Protein AF-A0A2G8LN50-F1 (afdb_monomer_lite)

InterPro domains:
  IPR001503 Glycosyl transferase family 10 [PTHR11929] (12-249)
  IPR038577 GT10-like, C-terminal domain superfamily [G3DSA:3.40.50.11660] (35-233)
  IPR055270 Fucosyltransferase, C-terminal [PF00852] (80-253)

Foldseek 3Di:
DDLVVVVVVVVPADVQAAEEQADAAPCVLVVVSQHDPVCNVPDHPFYQYCDPPGLFHQNQKFWDFDPDQADDPDQDQLLVQAPAEEEEEDADQCVARQDHPLVLVVVLCVLDPYQYEHPNGDHYQDPDDPCSLAVLLNYQEYAQEDSHQDASSRHPSCLCCVPRSVHAYEYDHYDPVSCCVTDQPLQHHYPVVDPDSNRSSVVSCVLSVDSVNSSSNNSSVSGTDMDGDDPQCNACPHPNVVVSVVVSVVVVVVVVVVPVVDDDDDDDKDWDWDQDPPPPATWTFIDDDDDDDDDDDDDDDDDGHTYGYDDPPVVPPPPPPD

Radius of gyration: 23.78 Å; chains: 1; bounding box: 68×51×60 Å

pLDDT: mean 74.59, std 25.58, range [21.55, 98.81]

Sequence (322 aa):
MELEEWEALRSYRSPGQIWIFATQEPAAIVPDFLPPKVYRYDTYNWSFTFHSTSDIHGAYGWYTPYDKVKSDTNSTNWFKKKPKFASWVSSRHCGGLGWDRTKFVKDLGEFIPIDMYGECGNLTLRRNTEIAKGIFKGYKFHVSLENSCCSEYLSEKVWNALQNWESVPIVLGGTREEYSRLMPPYSYIHADDFDSIEDLARYINKVGGNETLYNAYFDWRKKGKVQQQGFKYRFPVFQEGVCKIVHYFEKMQNILCLNPLIHTGPIGLGVATAVETTTGFKNIIFGGDSTCSIKSGKTTEHLFGLMEIRLHNDRNTNLTTM

Structure (mmCIF, N/CA/C/O backbone):
data_AF-A0A2G8LN50-F1
#
_entry.id   AF-A0A2G8LN50-F1
#
loop_
_atom_site.group_PDB
_atom_site.id
_atom_site.type_symbol
_atom_site.label_atom_id
_atom_site.label_alt_id
_atom_site.label_comp_id
_atom_site.label_asym_id
_atom_site.label_entity_id
_atom_site.label_seq_id
_atom_site.pdbx_PDB_ins_code
_atom_site.Cartn_x
_atom_site.Cartn_y
_atom_site.Cartn_z
_atom_site.occupancy
_atom_site.B_iso_or_equiv
_atom_site.auth_seq_id
_atom_site.auth_comp_id
_atom_site.auth_asym_id
_atom_site.auth_atom_id
_atom_site.pdbx_PDB_model_num
ATOM 1 N N . MET A 1 1 ? 8.658 8.322 -23.873 1.00 58.88 1 MET A N 1
ATOM 2 C CA . MET A 1 1 ? 9.784 8.132 -24.817 1.00 58.88 1 MET A CA 1
ATOM 3 C C . MET A 1 1 ? 9.233 7.951 -26.212 1.00 58.88 1 MET A C 1
ATOM 5 O O . MET A 1 1 ? 8.335 7.131 -26.392 1.00 58.88 1 MET A O 1
ATOM 9 N N . GLU A 1 2 ? 9.769 8.691 -27.171 1.00 70.56 2 GLU A N 1
ATOM 10 C CA . GLU A 1 2 ? 9.344 8.606 -28.569 1.00 70.56 2 GLU A CA 1
ATOM 11 C C . GLU A 1 2 ? 9.997 7.417 -29.291 1.00 70.56 2 GLU A C 1
ATOM 13 O O . GLU A 1 2 ? 10.979 6.836 -28.818 1.00 70.56 2 GLU A O 1
ATOM 18 N N . LEU A 1 3 ? 9.435 7.029 -30.441 1.00 79.94 3 LEU A N 1
ATOM 19 C CA . LEU A 1 3 ? 9.920 5.890 -31.231 1.00 79.94 3 LEU A CA 1
ATOM 20 C C . LEU A 1 3 ? 11.412 6.022 -31.581 1.00 79.94 3 LEU A C 1
ATOM 22 O O . LEU A 1 3 ? 12.156 5.060 -31.415 1.00 79.94 3 LEU A O 1
ATOM 26 N N . GLU A 1 4 ? 11.845 7.216 -31.984 1.00 79.44 4 GLU A N 1
ATOM 27 C CA . GLU A 1 4 ? 13.231 7.507 -32.374 1.00 79.44 4 GLU A CA 1
ATOM 28 C C . GLU A 1 4 ? 14.219 7.305 -31.218 1.00 79.44 4 GLU A C 1
ATOM 30 O O . GLU A 1 4 ? 15.286 6.718 -31.399 1.00 79.44 4 GLU A O 1
ATOM 35 N N . GLU A 1 5 ? 13.850 7.725 -30.003 1.00 70.94 5 GLU A N 1
ATOM 36 C CA . GLU A 1 5 ? 14.669 7.491 -28.811 1.00 70.94 5 GLU A CA 1
ATOM 37 C C . GLU A 1 5 ? 14.811 5.987 -28.557 1.00 70.94 5 GLU A C 1
ATOM 39 O O . GLU A 1 5 ? 15.902 5.503 -28.260 1.00 70.94 5 GLU A O 1
ATOM 44 N N . TRP A 1 6 ? 13.721 5.228 -28.709 1.00 73.94 6 TRP A N 1
ATOM 45 C CA . TRP A 1 6 ? 13.731 3.777 -28.532 1.00 73.94 6 TRP A CA 1
ATOM 46 C C . TRP A 1 6 ? 14.600 3.060 -29.572 1.00 73.94 6 TRP A C 1
ATOM 48 O O . TRP A 1 6 ? 15.360 2.152 -29.229 1.00 73.94 6 TRP A O 1
ATOM 58 N N . GLU A 1 7 ? 14.503 3.469 -30.836 1.00 80.25 7 GLU A N 1
ATOM 59 C CA . GLU A 1 7 ? 15.305 2.941 -31.941 1.00 80.25 7 GLU A CA 1
ATOM 60 C C . GLU A 1 7 ? 16.795 3.213 -31.739 1.00 80.25 7 GLU A C 1
ATOM 62 O O . GLU A 1 7 ? 17.606 2.289 -31.848 1.00 80.25 7 GLU A O 1
ATOM 67 N N . ALA A 1 8 ? 17.152 4.439 -31.345 1.00 77.44 8 ALA A N 1
ATOM 68 C CA . ALA A 1 8 ? 18.527 4.797 -31.019 1.00 77.44 8 ALA A CA 1
ATOM 69 C C . ALA A 1 8 ? 19.080 3.888 -29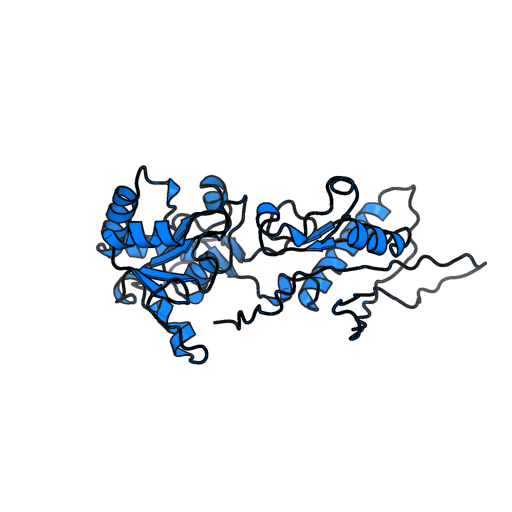.913 1.00 77.44 8 ALA A C 1
ATOM 71 O O . ALA A 1 8 ? 20.152 3.308 -30.060 1.00 77.44 8 ALA A O 1
ATOM 72 N N . LEU A 1 9 ? 18.325 3.666 -28.839 1.00 71.00 9 LEU A N 1
ATOM 73 C CA . LEU A 1 9 ? 18.761 2.813 -27.731 1.00 71.00 9 LEU A CA 1
ATOM 74 C C . LEU A 1 9 ? 18.922 1.350 -28.121 1.00 71.00 9 LEU A C 1
ATOM 76 O O . LEU A 1 9 ? 19.886 0.704 -27.715 1.00 71.00 9 LEU A O 1
ATOM 80 N N . ARG A 1 10 ? 18.012 0.824 -28.946 1.00 73.94 10 ARG A N 1
ATOM 81 C CA . ARG A 1 10 ? 18.164 -0.523 -29.500 1.00 73.94 10 ARG A CA 1
ATOM 82 C C . ARG A 1 10 ? 19.393 -0.634 -30.395 1.00 73.94 10 ARG A C 1
ATOM 84 O O . ARG A 1 10 ? 20.005 -1.696 -30.403 1.00 73.94 10 ARG A O 1
ATOM 91 N N . SER A 1 11 ? 19.769 0.425 -31.112 1.00 77.38 11 SER A N 1
ATOM 92 C CA . SER A 1 11 ? 20.966 0.409 -31.962 1.00 77.38 11 SER A CA 1
ATOM 93 C C . SER A 1 11 ? 22.270 0.254 -31.166 1.00 77.38 11 SER A C 1
ATOM 95 O O . SER A 1 11 ? 23.225 -0.330 -31.671 1.00 77.38 11 SER A O 1
ATOM 97 N N . TYR A 1 12 ? 22.286 0.692 -29.901 1.00 74.25 12 TYR A N 1
ATOM 98 C CA . TYR A 1 12 ? 23.414 0.513 -28.980 1.00 74.25 12 TYR A CA 1
ATOM 99 C C . TYR A 1 12 ? 23.381 -0.813 -28.213 1.00 74.25 12 TYR A C 1
ATOM 101 O O . TYR A 1 12 ? 24.301 -1.106 -27.448 1.00 74.25 12 TYR A O 1
ATOM 109 N N . ARG A 1 13 ? 22.330 -1.621 -28.389 1.00 69.25 13 ARG A N 1
ATOM 110 C CA . ARG A 1 13 ? 22.168 -2.876 -27.662 1.00 69.25 13 ARG A CA 1
ATOM 111 C C . ARG A 1 13 ? 23.062 -3.960 -28.258 1.00 69.25 13 ARG A C 1
ATOM 113 O O . ARG A 1 13 ? 22.790 -4.475 -29.342 1.00 69.25 13 ARG A O 1
ATOM 120 N N . SER A 1 14 ? 24.082 -4.366 -27.509 1.00 70.06 14 SER A N 1
ATOM 121 C CA . SER A 1 14 ? 24.968 -5.459 -27.916 1.00 70.06 14 SER A CA 1
ATOM 122 C C . SER A 1 14 ? 24.237 -6.811 -27.927 1.00 70.06 14 SER A C 1
ATOM 124 O O . SER A 1 14 ? 23.366 -7.053 -27.083 1.00 70.06 14 SER A O 1
ATOM 126 N N . PRO A 1 15 ? 24.600 -7.746 -28.825 1.00 69.62 15 PRO A N 1
ATOM 127 C CA . PRO A 1 15 ? 24.110 -9.120 -28.757 1.00 69.62 15 PRO A CA 1
ATOM 128 C C . PRO A 1 15 ? 24.354 -9.731 -27.368 1.00 69.62 15 PRO A C 1
ATOM 130 O O . PRO A 1 15 ? 25.458 -9.665 -26.837 1.00 69.62 15 PRO A O 1
ATOM 133 N N . GLY A 1 16 ? 23.309 -10.301 -26.761 1.00 67.75 16 GLY A N 1
ATOM 134 C CA . GLY A 1 16 ? 23.376 -10.893 -25.417 1.00 67.75 16 GLY A CA 1
ATOM 135 C C . GLY A 1 16 ? 23.200 -9.914 -24.247 1.00 67.75 16 GLY A C 1
ATOM 136 O O . GLY A 1 16 ? 23.117 -10.359 -23.104 1.00 67.75 16 GLY A O 1
ATOM 137 N N . GLN A 1 17 ? 23.079 -8.604 -24.495 1.00 68.12 17 GLN A N 1
ATOM 138 C CA . GLN A 1 17 ? 22.779 -7.623 -23.448 1.00 68.12 17 GLN A CA 1
ATOM 139 C C . GLN A 1 17 ? 21.368 -7.820 -22.876 1.00 68.12 17 GLN A C 1
ATOM 141 O O . GLN A 1 17 ? 20.365 -7.812 -23.604 1.00 68.12 17 GLN A O 1
ATOM 146 N N . ILE A 1 18 ? 21.305 -7.946 -21.548 1.00 75.25 18 ILE A N 1
ATOM 147 C CA . ILE A 1 18 ? 20.068 -8.097 -20.777 1.00 75.25 18 ILE A CA 1
ATOM 148 C C . ILE A 1 18 ? 19.479 -6.716 -20.503 1.00 75.25 18 ILE A C 1
ATOM 150 O O . ILE A 1 18 ? 20.151 -5.829 -19.973 1.00 75.25 18 ILE A O 1
ATOM 154 N N . TRP A 1 19 ? 18.207 -6.543 -20.848 1.00 76.38 19 TRP A N 1
ATOM 155 C CA . TRP A 1 19 ? 17.415 -5.363 -20.509 1.00 76.38 19 TRP A CA 1
ATOM 156 C C . TRP A 1 19 ? 16.381 -5.722 -19.447 1.00 76.38 19 TRP A C 1
ATOM 158 O O . TRP A 1 19 ? 15.661 -6.714 -19.585 1.00 76.38 19 TRP A O 1
ATOM 168 N N . ILE A 1 20 ? 16.295 -4.901 -18.399 1.00 78.56 20 ILE A N 1
ATOM 169 C CA . ILE A 1 20 ? 15.386 -5.118 -17.270 1.00 78.56 20 ILE A CA 1
ATOM 170 C C . ILE A 1 20 ? 14.319 -4.023 -17.255 1.00 78.56 20 ILE A C 1
ATOM 172 O O . ILE A 1 20 ? 14.637 -2.836 -17.177 1.00 78.56 20 ILE A O 1
ATOM 176 N N . PHE A 1 21 ? 13.050 -4.426 -17.293 1.00 80.81 21 PHE A N 1
ATOM 177 C CA . PHE A 1 21 ? 11.913 -3.551 -17.032 1.00 80.81 21 PHE A CA 1
ATOM 178 C C . PHE A 1 21 ? 11.757 -3.361 -15.526 1.00 80.81 21 PHE A C 1
ATOM 180 O O . PHE A 1 21 ? 11.374 -4.298 -14.828 1.00 80.81 21 PHE A O 1
ATOM 187 N N . ALA A 1 22 ? 12.044 -2.166 -15.016 1.00 81.19 22 ALA A N 1
ATOM 188 C CA . ALA A 1 22 ? 11.981 -1.889 -13.587 1.00 81.19 22 ALA A CA 1
ATOM 189 C C . ALA A 1 22 ? 11.037 -0.731 -13.267 1.00 81.19 22 ALA A C 1
ATOM 191 O O . ALA A 1 22 ? 11.247 0.398 -13.707 1.00 81.19 22 ALA A O 1
ATOM 192 N N . THR A 1 23 ? 10.018 -1.006 -12.454 1.00 80.75 23 THR A N 1
ATOM 193 C CA . THR A 1 23 ? 9.071 0.010 -11.984 1.00 80.75 23 THR A CA 1
ATOM 194 C C . THR A 1 23 ? 8.521 -0.338 -10.605 1.00 80.75 23 THR A C 1
ATOM 196 O O . TH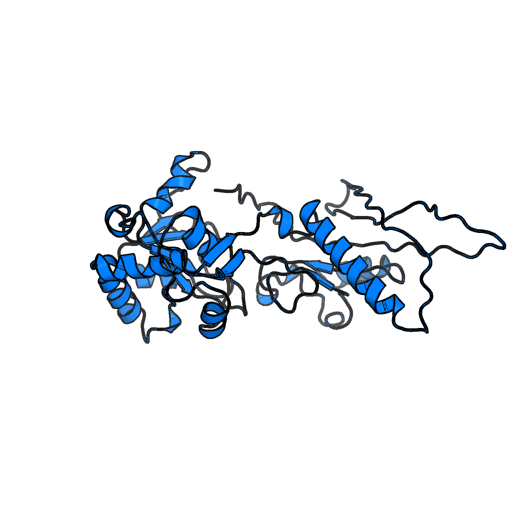R A 1 23 ? 8.393 -1.506 -10.233 1.00 80.75 23 THR A O 1
ATOM 199 N N . GLN A 1 24 ? 8.199 0.703 -9.844 1.00 84.19 24 GLN A N 1
ATOM 200 C CA . GLN A 1 24 ? 7.477 0.615 -8.575 1.00 84.19 24 GLN A CA 1
ATOM 201 C C . GLN A 1 24 ? 6.001 0.996 -8.716 1.00 84.19 24 GLN A C 1
ATOM 203 O O . GLN A 1 24 ? 5.205 0.685 -7.842 1.00 84.19 24 GLN A O 1
ATOM 208 N N . GLU A 1 25 ? 5.627 1.597 -9.840 1.00 83.44 25 GLU A N 1
ATOM 209 C CA . GLU A 1 25 ? 4.248 1.923 -10.185 1.00 83.44 25 GLU A CA 1
ATOM 210 C C . GLU A 1 25 ? 3.741 0.961 -11.274 1.00 83.44 25 GLU A C 1
ATOM 212 O O . GLU A 1 25 ? 4.541 0.493 -12.097 1.00 83.44 25 GLU A O 1
ATOM 217 N N . PRO A 1 26 ? 2.438 0.637 -11.321 1.00 81.62 26 PRO A N 1
ATOM 218 C CA . PRO A 1 26 ? 1.881 -0.203 -12.373 1.00 81.62 26 PRO A CA 1
ATOM 219 C C . PRO A 1 26 ? 2.139 0.363 -13.768 1.00 81.62 26 PRO A C 1
ATOM 221 O O . PRO A 1 26 ? 1.946 1.551 -14.013 1.00 81.62 26 PRO A O 1
ATOM 224 N N . ALA A 1 27 ? 2.509 -0.508 -14.712 1.00 76.44 27 ALA A N 1
ATOM 225 C CA . ALA A 1 27 ? 2.877 -0.117 -16.076 1.00 76.44 27 ALA A CA 1
ATOM 226 C C . ALA A 1 27 ? 1.802 0.732 -16.787 1.00 76.44 27 ALA A C 1
ATOM 228 O O . ALA A 1 27 ? 2.126 1.585 -17.608 1.00 76.44 27 ALA A O 1
ATOM 229 N N . ALA A 1 28 ? 0.527 0.533 -16.433 1.00 72.50 28 ALA A N 1
ATOM 230 C CA . ALA A 1 28 ? -0.606 1.286 -16.967 1.00 72.50 28 ALA A CA 1
ATOM 231 C C . ALA A 1 28 ? -0.558 2.793 -16.653 1.00 72.50 28 ALA A C 1
ATOM 233 O O . ALA A 1 28 ? -1.075 3.584 -17.437 1.00 72.50 28 ALA A O 1
ATOM 234 N N . ILE A 1 29 ? 0.062 3.193 -15.538 1.00 72.75 29 ILE A N 1
ATOM 235 C CA . ILE A 1 29 ? 0.158 4.597 -15.109 1.00 72.75 29 ILE A CA 1
ATOM 236 C C . ILE A 1 29 ? 1.552 5.202 -15.303 1.00 72.75 29 ILE A C 1
ATOM 238 O O . ILE A 1 29 ? 1.768 6.363 -14.965 1.00 72.75 29 ILE A O 1
ATOM 242 N N . VAL A 1 30 ? 2.487 4.437 -15.876 1.00 68.38 30 VAL A N 1
ATOM 243 C CA . VAL A 1 30 ? 3.830 4.905 -16.244 1.00 68.38 30 VAL A CA 1
ATOM 244 C C . VAL A 1 30 ? 4.090 4.691 -17.743 1.00 68.38 30 VAL A C 1
ATOM 246 O O . VAL A 1 30 ? 4.936 3.879 -18.125 1.00 68.38 30 VAL A O 1
ATOM 249 N N . PRO A 1 31 ? 3.367 5.411 -18.629 1.00 62.03 31 PRO A N 1
ATOM 250 C CA . PRO A 1 31 ? 3.425 5.186 -20.075 1.00 62.03 31 PRO A CA 1
ATOM 251 C C . PRO A 1 31 ? 4.827 5.384 -20.660 1.00 62.03 31 PRO A C 1
ATOM 253 O O . PRO A 1 31 ? 5.153 4.753 -21.659 1.00 62.03 31 PRO A O 1
ATOM 256 N N . ASP A 1 32 ? 5.684 6.174 -20.009 1.00 57.91 32 ASP A N 1
ATOM 257 C CA . ASP A 1 32 ? 7.076 6.380 -20.422 1.00 57.91 32 ASP A CA 1
ATOM 258 C C . ASP A 1 32 ? 7.935 5.108 -20.394 1.00 57.91 32 ASP A C 1
ATOM 260 O O . ASP A 1 32 ? 8.974 5.065 -21.051 1.00 57.91 32 ASP A O 1
ATOM 264 N N . PHE A 1 33 ? 7.499 4.071 -19.670 1.00 57.84 33 PHE A N 1
ATOM 265 C CA . PHE A 1 33 ? 8.160 2.763 -19.615 1.00 57.84 33 PHE A CA 1
ATOM 266 C C . PHE A 1 33 ? 7.501 1.724 -20.516 1.00 57.84 33 PHE A C 1
ATOM 268 O O . PHE A 1 33 ? 7.996 0.602 -20.620 1.00 57.84 33 PHE A O 1
ATOM 275 N N . LEU A 1 34 ? 6.389 2.071 -21.169 1.00 65.88 34 LEU A N 1
ATOM 276 C CA . LEU A 1 34 ? 5.806 1.216 -22.186 1.00 65.88 34 LEU A CA 1
ATOM 277 C C . LEU A 1 34 ? 6.557 1.458 -23.497 1.00 65.88 34 LEU A C 1
ATOM 279 O O . LEU A 1 34 ? 6.498 2.562 -24.040 1.00 65.88 34 LEU A O 1
ATOM 283 N N . PRO A 1 35 ? 7.235 0.441 -24.046 1.00 71.06 35 PRO A N 1
ATOM 284 C CA . PRO A 1 35 ? 7.909 0.600 -25.318 1.00 71.06 35 PRO A CA 1
ATOM 285 C C . PRO A 1 35 ? 6.885 0.892 -26.429 1.00 71.06 35 PRO A C 1
ATOM 287 O O . PRO A 1 35 ? 5.704 0.503 -26.320 1.00 71.06 35 PRO A O 1
ATOM 290 N N . PRO A 1 36 ? 7.325 1.539 -27.526 1.00 76.19 36 PRO A N 1
ATOM 291 C CA . PRO A 1 36 ? 6.496 1.745 -28.705 1.00 76.19 36 PRO A CA 1
ATOM 292 C C . PRO A 1 36 ? 5.819 0.443 -29.139 1.00 76.19 36 PRO A C 1
ATOM 294 O O . PRO A 1 36 ? 6.389 -0.639 -28.990 1.00 76.19 36 PRO A O 1
ATOM 297 N N . LYS A 1 37 ? 4.599 0.529 -29.691 1.00 81.62 37 LYS A N 1
ATOM 298 C CA . LYS A 1 37 ? 3.771 -0.651 -30.031 1.00 81.62 37 LYS A CA 1
ATOM 299 C C . LYS A 1 37 ? 4.540 -1.723 -30.811 1.00 81.62 37 LYS A C 1
ATOM 301 O O . LYS A 1 37 ? 4.386 -2.901 -30.510 1.00 81.62 37 LYS A O 1
ATOM 306 N N . VAL A 1 38 ? 5.388 -1.300 -31.749 1.00 83.06 38 VAL A N 1
ATOM 307 C CA . VAL A 1 38 ? 6.225 -2.166 -32.597 1.00 83.06 38 VAL A CA 1
ATOM 308 C C . VAL A 1 38 ? 7.249 -3.002 -31.818 1.00 83.06 38 VAL A C 1
ATOM 310 O O . VAL A 1 38 ? 7.704 -4.024 -32.314 1.00 83.06 38 VAL A O 1
ATOM 313 N N . TYR A 1 39 ? 7.580 -2.610 -30.586 1.00 75.31 39 TYR A N 1
ATOM 314 C CA . TYR A 1 39 ? 8.608 -3.243 -29.761 1.00 75.31 39 TYR A CA 1
ATOM 315 C C . TYR A 1 39 ? 8.079 -3.875 -28.471 1.00 75.31 39 TYR A C 1
ATOM 317 O O . TYR A 1 39 ? 8.859 -4.437 -27.708 1.00 75.31 39 TYR A O 1
ATOM 325 N N . ARG A 1 40 ? 6.765 -3.851 -28.217 1.00 70.69 40 ARG A N 1
ATOM 326 C CA . ARG A 1 40 ? 6.180 -4.365 -26.961 1.00 70.69 40 ARG A CA 1
ATOM 327 C C . ARG A 1 40 ? 6.459 -5.833 -26.662 1.00 70.69 40 ARG A C 1
ATOM 329 O O . ARG A 1 40 ? 6.471 -6.201 -25.495 1.00 70.69 40 ARG A O 1
ATOM 336 N N . TYR A 1 41 ? 6.680 -6.645 -27.690 1.00 68.88 41 TYR A N 1
ATOM 337 C CA . TYR A 1 41 ? 6.876 -8.089 -27.544 1.00 68.88 41 TYR A CA 1
ATOM 338 C C . TYR A 1 41 ? 8.351 -8.525 -27.559 1.00 68.88 41 TYR A C 1
ATOM 340 O O . TYR A 1 41 ? 8.623 -9.699 -27.343 1.00 68.88 41 TYR A O 1
ATOM 348 N N . ASP A 1 42 ? 9.293 -7.608 -27.801 1.00 68.94 42 ASP A N 1
ATOM 349 C CA . ASP A 1 42 ? 10.724 -7.919 -27.975 1.00 68.94 42 ASP A CA 1
ATOM 350 C C . ASP A 1 42 ? 11.615 -6.815 -27.377 1.00 68.94 42 ASP A C 1
ATOM 352 O O . ASP A 1 42 ? 12.425 -6.182 -28.056 1.00 68.94 42 ASP A O 1
ATOM 356 N N . THR A 1 43 ? 11.399 -6.481 -26.103 1.00 70.62 43 THR A N 1
ATOM 357 C CA . THR A 1 43 ? 12.094 -5.342 -25.474 1.00 70.62 43 THR A CA 1
ATOM 358 C C . THR A 1 43 ? 12.875 -5.693 -24.234 1.00 70.62 43 THR A C 1
ATOM 360 O O . THR A 1 43 ? 14.085 -5.462 -24.198 1.00 70.62 43 THR A O 1
ATOM 363 N N . TYR A 1 44 ? 12.220 -6.269 -23.237 1.00 77.69 44 TYR A N 1
ATOM 364 C CA . TYR A 1 44 ? 12.857 -6.594 -21.969 1.00 77.69 44 TYR A CA 1
ATOM 365 C C . TYR A 1 44 ? 13.049 -8.096 -21.837 1.00 77.69 44 TYR A C 1
ATOM 367 O O . TYR A 1 44 ? 12.193 -8.876 -22.244 1.00 77.69 44 TYR A O 1
ATOM 375 N N . ASN A 1 45 ? 14.179 -8.492 -21.260 1.00 81.00 45 ASN A N 1
ATOM 376 C CA . ASN A 1 45 ? 14.426 -9.886 -20.915 1.00 81.00 45 ASN A CA 1
ATOM 377 C C . ASN A 1 45 ? 13.813 -10.214 -19.563 1.00 81.00 45 ASN A C 1
ATOM 379 O O . ASN A 1 45 ? 13.220 -11.275 -19.425 1.00 81.00 45 ASN A O 1
ATOM 383 N N . TRP A 1 46 ? 13.966 -9.307 -18.592 1.00 86.06 46 TRP A N 1
ATOM 384 C CA . TRP A 1 46 ? 13.519 -9.510 -17.217 1.00 86.06 46 TRP A CA 1
ATOM 385 C C . TRP A 1 46 ? 12.682 -8.349 -16.708 1.00 86.06 46 TRP A C 1
ATOM 387 O O . TRP A 1 46 ? 12.791 -7.216 -17.175 1.00 86.06 46 TRP A O 1
ATOM 397 N N . SER A 1 47 ? 11.898 -8.633 -15.682 1.00 85.31 47 SER A N 1
ATOM 398 C CA . SER A 1 47 ? 11.066 -7.690 -14.956 1.00 85.31 47 SER A CA 1
ATOM 399 C C . SER A 1 47 ? 11.504 -7.581 -13.494 1.00 85.31 47 SER A C 1
ATOM 401 O O . SER A 1 47 ? 11.695 -8.574 -12.801 1.00 85.31 47 SER A O 1
ATOM 403 N N . PHE A 1 48 ? 11.647 -6.353 -13.003 1.00 88.56 48 PHE A N 1
ATOM 404 C CA . PHE A 1 48 ? 11.898 -6.030 -11.603 1.00 88.56 48 PHE A CA 1
ATOM 405 C C . PHE A 1 48 ? 10.748 -5.155 -11.107 1.00 88.56 48 PHE A C 1
ATOM 407 O O . PHE A 1 48 ? 10.788 -3.929 -11.224 1.00 88.56 48 PHE A O 1
ATOM 414 N N . THR A 1 49 ? 9.696 -5.773 -10.570 1.00 87.00 49 THR A N 1
ATOM 415 C CA . THR A 1 49 ? 8.478 -5.049 -10.164 1.00 87.00 49 THR A CA 1
ATOM 416 C C . THR A 1 49 ? 7.895 -5.604 -8.867 1.00 87.00 49 THR A C 1
ATOM 418 O O . THR A 1 49 ? 8.392 -6.583 -8.312 1.00 87.00 49 THR A O 1
ATOM 421 N N . PHE A 1 50 ? 6.840 -4.974 -8.351 1.00 89.19 50 PHE A N 1
ATOM 422 C CA . PHE A 1 50 ? 6.128 -5.456 -7.165 1.00 89.19 50 PHE A CA 1
ATOM 423 C C . PHE A 1 50 ? 5.294 -6.723 -7.418 1.00 89.19 50 PHE A C 1
ATOM 425 O O . PHE A 1 50 ? 4.934 -7.396 -6.455 1.00 89.19 50 PHE A O 1
ATOM 432 N N . HIS A 1 51 ? 4.985 -7.052 -8.676 1.00 91.19 51 HIS A N 1
ATOM 433 C CA . HIS A 1 51 ? 4.099 -8.165 -9.016 1.00 91.19 51 HIS A CA 1
ATOM 434 C C . HIS A 1 51 ? 4.799 -9.514 -8.809 1.00 91.19 51 HIS A C 1
ATOM 436 O O . HIS A 1 51 ? 5.974 -9.669 -9.143 1.00 91.19 51 HIS A O 1
ATOM 442 N N . SER A 1 52 ? 4.090 -10.510 -8.290 1.00 91.81 52 SER A N 1
ATOM 443 C CA . SER A 1 52 ? 4.612 -11.847 -7.972 1.00 91.81 52 SER A CA 1
ATOM 444 C C . SER A 1 52 ? 5.077 -12.639 -9.192 1.00 91.81 52 SER A C 1
ATOM 446 O O . SER A 1 52 ? 5.920 -13.520 -9.064 1.00 91.81 52 SER A O 1
ATOM 448 N N . THR A 1 53 ? 4.565 -12.308 -10.379 1.00 90.25 53 THR A N 1
ATOM 449 C CA . THR A 1 53 ? 5.003 -12.907 -11.651 1.00 90.25 53 THR A CA 1
ATOM 450 C C . THR A 1 53 ? 6.260 -12.254 -12.224 1.00 90.25 53 THR A C 1
ATOM 452 O O . THR A 1 53 ? 6.665 -12.606 -13.329 1.00 90.25 53 THR A O 1
ATOM 455 N N . SER A 1 54 ? 6.833 -11.261 -11.540 1.00 89.31 54 SER A N 1
ATOM 456 C CA . SER A 1 54 ? 8.082 -10.648 -11.981 1.00 89.31 54 SER A CA 1
ATOM 457 C C . SER A 1 54 ? 9.271 -11.587 -11.791 1.00 89.31 54 SER A C 1
ATOM 459 O O . SER A 1 54 ? 9.309 -12.380 -10.852 1.00 89.31 54 SER A O 1
ATOM 461 N N . ASP A 1 55 ? 10.262 -11.466 -12.671 1.00 89.19 55 ASP A N 1
ATOM 462 C CA . ASP A 1 55 ? 11.521 -12.211 -12.587 1.00 89.19 55 ASP A CA 1
ATOM 463 C C . ASP A 1 55 ? 12.249 -11.911 -11.269 1.00 89.19 55 ASP A C 1
ATOM 465 O O . ASP A 1 55 ? 12.735 -12.804 -10.575 1.00 89.19 55 ASP A O 1
ATOM 469 N N . ILE A 1 56 ? 12.295 -10.627 -10.906 1.00 90.94 56 ILE A N 1
ATOM 470 C CA . ILE A 1 56 ? 12.966 -10.119 -9.716 1.00 90.94 56 ILE A CA 1
ATOM 471 C C . ILE A 1 56 ? 11.959 -9.351 -8.867 1.00 90.94 56 ILE A C 1
ATOM 473 O O . ILE A 1 56 ? 11.519 -8.252 -9.207 1.00 90.94 56 ILE A O 1
ATOM 477 N N . HIS A 1 57 ? 11.625 -9.911 -7.705 1.00 91.19 57 HIS A N 1
ATOM 478 C CA . HIS A 1 57 ? 10.555 -9.358 -6.884 1.00 91.19 57 HIS A CA 1
ATOM 479 C C . HIS A 1 57 ? 11.001 -8.128 -6.072 1.00 91.19 57 HIS A C 1
ATOM 481 O O . HIS A 1 57 ? 11.852 -8.185 -5.171 1.00 91.19 57 HIS A O 1
ATOM 487 N N . GLY A 1 58 ? 10.391 -6.990 -6.397 1.00 88.88 58 GLY A N 1
ATOM 488 C CA . GLY A 1 58 ? 10.587 -5.673 -5.791 1.00 88.88 58 GLY A CA 1
ATOM 489 C C . GLY A 1 58 ? 9.370 -5.172 -5.014 1.00 88.88 58 GLY A C 1
ATOM 490 O O . GLY A 1 58 ? 9.070 -3.981 -5.086 1.00 88.88 58 GLY A O 1
ATOM 491 N N . ALA A 1 59 ? 8.640 -6.062 -4.332 1.00 91.75 59 ALA A N 1
ATOM 492 C CA . ALA A 1 59 ? 7.443 -5.707 -3.566 1.00 91.75 59 ALA A CA 1
ATOM 493 C C . ALA A 1 59 ? 7.706 -4.689 -2.448 1.00 91.75 59 ALA A C 1
ATOM 495 O O . ALA A 1 59 ? 8.764 -4.670 -1.816 1.00 91.75 59 ALA A O 1
ATOM 496 N N . TYR A 1 60 ? 6.687 -3.883 -2.145 1.00 94.31 60 TYR A N 1
ATOM 497 C CA . TYR A 1 60 ? 6.732 -2.898 -1.064 1.00 94.31 60 TYR A CA 1
ATOM 498 C C . TYR A 1 60 ? 6.726 -3.512 0.332 1.00 94.31 60 TYR A C 1
ATOM 500 O O . TYR A 1 60 ? 7.205 -2.878 1.272 1.00 94.31 60 TYR A O 1
ATOM 508 N N . GLY A 1 61 ? 6.212 -4.728 0.480 1.00 95.38 61 GLY A N 1
ATOM 509 C CA . GLY A 1 61 ? 6.184 -5.444 1.741 1.00 95.38 61 GLY A CA 1
ATOM 510 C C . GLY A 1 61 ? 5.508 -6.800 1.614 1.00 95.38 61 GLY A C 1
ATOM 511 O O . GLY A 1 61 ? 5.038 -7.170 0.539 1.00 95.38 61 GLY A O 1
ATOM 512 N N . TRP A 1 62 ? 5.512 -7.555 2.707 1.00 96.25 62 TRP A N 1
ATOM 513 C CA . TRP A 1 62 ? 4.877 -8.867 2.784 1.00 96.25 62 TRP A CA 1
ATOM 514 C C . TRP A 1 62 ? 4.445 -9.201 4.212 1.00 96.25 62 TRP A C 1
ATOM 516 O O . TRP A 1 62 ? 4.969 -8.662 5.194 1.00 96.25 62 TRP A O 1
ATOM 526 N N . TYR A 1 63 ? 3.505 -10.136 4.322 1.00 97.19 63 TYR A N 1
ATOM 527 C CA . TYR A 1 63 ? 3.143 -10.802 5.566 1.00 97.19 63 TYR A CA 1
ATOM 528 C C . TYR A 1 63 ? 3.855 -12.156 5.675 1.00 97.19 63 TYR A C 1
ATOM 530 O O . TYR A 1 63 ? 3.928 -12.918 4.715 1.00 97.19 63 TYR A O 1
ATOM 538 N N . THR A 1 64 ? 4.380 -12.472 6.857 1.00 96.50 64 THR A N 1
ATOM 539 C CA . THR A 1 64 ? 4.958 -13.779 7.178 1.00 96.50 64 THR A CA 1
ATOM 540 C C . THR A 1 64 ? 4.221 -14.365 8.382 1.00 96.50 64 THR A C 1
ATOM 542 O O . THR A 1 64 ? 4.357 -13.811 9.484 1.00 96.50 64 THR A O 1
ATOM 545 N N . PRO A 1 65 ? 3.454 -15.458 8.212 1.00 95.56 65 PRO A N 1
ATOM 546 C CA . PRO A 1 65 ? 2.843 -16.157 9.335 1.00 95.56 65 PRO A CA 1
ATOM 547 C C . PRO A 1 65 ? 3.924 -16.784 10.225 1.00 95.56 65 PRO A C 1
ATOM 549 O O . PRO A 1 65 ? 5.018 -17.115 9.772 1.00 95.56 65 PRO A O 1
ATOM 552 N N . TYR A 1 66 ? 3.631 -16.918 11.512 1.00 94.56 66 TYR A N 1
ATOM 553 C CA . TYR A 1 66 ? 4.455 -17.673 12.448 1.00 94.56 66 TYR A CA 1
ATOM 554 C C . TYR A 1 66 ? 4.052 -19.146 12.431 1.00 94.56 66 TYR A C 1
ATOM 556 O O . TYR A 1 66 ? 2.871 -19.457 12.298 1.00 94.56 66 TYR A O 1
ATOM 564 N N . ASP A 1 67 ? 5.011 -20.038 12.688 1.00 93.19 67 ASP A N 1
ATOM 565 C CA . ASP A 1 67 ? 4.741 -21.478 12.809 1.00 93.19 67 ASP A CA 1
ATOM 566 C C . ASP A 1 67 ? 3.793 -21.800 13.974 1.00 93.19 67 ASP A C 1
ATOM 568 O O . ASP A 1 67 ? 3.032 -22.765 13.938 1.00 93.19 67 ASP A O 1
ATOM 572 N N . LYS A 1 68 ? 3.841 -20.986 15.036 1.00 90.56 68 LYS A N 1
ATOM 573 C CA . LYS A 1 68 ? 2.963 -21.082 16.206 1.00 90.56 68 LYS A CA 1
ATOM 574 C C . LYS A 1 68 ? 2.433 -19.705 16.574 1.00 90.56 68 LYS A C 1
ATOM 576 O O . LYS A 1 68 ? 3.173 -18.720 16.556 1.00 90.56 68 LYS A O 1
ATOM 581 N N . VAL A 1 69 ? 1.159 -19.654 16.962 1.00 88.44 69 VAL A N 1
ATOM 582 C CA . VAL A 1 69 ? 0.538 -18.435 17.492 1.00 88.44 69 VAL A CA 1
ATOM 583 C C . VAL A 1 69 ? 1.285 -18.018 18.757 1.00 88.44 69 VAL A C 1
ATOM 585 O O . VAL A 1 69 ? 1.457 -18.815 19.680 1.00 88.44 69 VAL A O 1
ATOM 588 N N . LYS A 1 70 ? 1.745 -16.767 18.798 1.00 86.25 70 LYS A N 1
ATOM 589 C CA . LYS A 1 70 ? 2.409 -16.219 19.979 1.00 86.25 70 LYS A CA 1
ATOM 590 C C . LYS A 1 70 ? 1.388 -16.020 21.097 1.00 86.25 70 LYS A C 1
ATOM 592 O O . LYS A 1 70 ? 0.344 -15.406 20.879 1.00 86.25 70 LYS A O 1
ATOM 597 N N . SER A 1 71 ? 1.719 -16.516 22.289 1.00 74.50 71 SER A N 1
ATOM 598 C CA . SER A 1 71 ? 1.020 -16.152 23.522 1.00 74.50 71 SER A CA 1
ATOM 599 C C . SER A 1 71 ? 1.303 -14.680 23.808 1.00 74.50 71 SER A C 1
ATOM 601 O O . SER A 1 71 ? 2.463 -14.285 23.941 1.00 74.50 71 SER A O 1
ATOM 603 N N . ASP A 1 72 ? 0.257 -13.862 23.823 1.00 67.56 72 ASP A N 1
ATOM 604 C CA . ASP A 1 72 ? 0.376 -12.431 24.069 1.00 67.56 72 ASP A CA 1
ATOM 605 C C . ASP A 1 72 ? 0.365 -12.193 25.581 1.00 67.56 72 ASP A C 1
ATOM 607 O O . ASP A 1 72 ? -0.681 -12.267 26.224 1.00 67.56 72 ASP A O 1
ATOM 611 N N . THR A 1 73 ? 1.538 -11.964 26.172 1.00 57.31 73 THR A N 1
ATOM 612 C CA . THR A 1 73 ? 1.666 -11.731 27.619 1.00 57.31 73 THR A CA 1
ATOM 613 C C . THR A 1 73 ? 1.249 -10.317 28.030 1.00 57.31 73 THR A C 1
ATOM 615 O O . THR A 1 73 ? 1.070 -10.072 29.218 1.00 57.31 73 THR A O 1
ATOM 618 N N . ASN A 1 74 ? 1.043 -9.401 27.070 1.00 64.44 74 ASN A N 1
ATOM 619 C CA . ASN A 1 74 ? 0.607 -8.024 27.304 1.00 64.44 74 ASN A CA 1
ATOM 620 C C . ASN A 1 74 ? -0.388 -7.578 26.220 1.00 64.44 74 ASN A C 1
ATOM 622 O O . ASN A 1 74 ? 0.014 -7.044 25.184 1.00 64.44 74 ASN A O 1
ATOM 626 N N . SER A 1 75 ? -1.696 -7.721 26.476 1.00 77.81 75 SER A N 1
ATOM 627 C CA . SER A 1 75 ? -2.714 -7.254 25.529 1.00 77.81 75 SER A CA 1
ATOM 628 C C . SER A 1 75 ? -2.672 -5.726 25.414 1.00 77.81 75 SER A C 1
ATOM 630 O O . SER A 1 75 ? -3.150 -4.997 26.288 1.00 77.81 75 SER A O 1
ATOM 632 N N . THR A 1 76 ? -2.090 -5.217 24.331 1.00 89.88 76 THR A N 1
ATOM 633 C CA . THR A 1 76 ? -2.125 -3.783 24.046 1.00 89.88 76 THR A CA 1
ATOM 634 C C . THR A 1 76 ? -3.549 -3.377 23.689 1.00 89.88 76 THR A C 1
ATOM 636 O O . THR A 1 76 ? -4.124 -3.895 22.738 1.00 89.88 76 THR A O 1
ATOM 639 N N . ASN A 1 77 ? -4.097 -2.402 24.413 1.00 94.25 77 ASN A N 1
ATOM 640 C CA . ASN A 1 77 ? -5.349 -1.762 24.030 1.00 94.25 77 ASN A CA 1
ATOM 641 C C . ASN A 1 77 ? -5.076 -0.671 22.989 1.00 94.25 77 ASN A C 1
ATOM 643 O O . ASN A 1 77 ? -4.745 0.471 23.320 1.00 94.25 77 ASN A O 1
ATOM 647 N N . TRP A 1 78 ? -5.183 -1.040 21.718 1.00 95.12 78 TRP A N 1
ATOM 648 C CA . TRP A 1 78 ? -4.967 -0.154 20.583 1.00 95.12 78 TRP A CA 1
ATOM 649 C C . TRP A 1 78 ? -6.009 0.953 20.533 1.00 95.12 78 TRP A C 1
ATOM 651 O O . TRP A 1 78 ? -5.656 2.092 20.254 1.00 95.12 78 TRP A O 1
ATOM 661 N N . PHE A 1 79 ? -7.268 0.664 20.870 1.00 96.81 79 PHE A N 1
ATOM 662 C CA . PHE A 1 79 ? -8.349 1.651 20.819 1.00 96.81 79 PHE A CA 1
ATOM 663 C C . PHE A 1 79 ? -8.037 2.904 21.647 1.00 96.81 79 PHE A C 1
ATOM 665 O O . PHE A 1 79 ? -8.213 4.019 21.152 1.00 96.81 79 PHE A O 1
ATOM 672 N N . LYS A 1 80 ? -7.529 2.718 22.874 1.00 95.56 80 LYS A N 1
ATOM 673 C CA . LYS A 1 80 ? -7.190 3.807 23.808 1.00 95.56 80 LYS A CA 1
ATOM 674 C C . LYS A 1 80 ? -5.944 4.598 23.402 1.00 95.56 80 LYS A C 1
ATOM 676 O O . LYS A 1 80 ? -5.796 5.743 23.810 1.00 95.56 80 LYS A O 1
ATOM 681 N N . LYS A 1 81 ? -5.061 4.018 22.581 1.00 94.19 81 LYS A N 1
ATOM 682 C CA . LYS A 1 81 ? -3.854 4.690 22.063 1.00 94.19 81 LYS A CA 1
ATOM 683 C C . LYS A 1 81 ? -4.135 5.626 20.882 1.00 94.19 81 LYS A C 1
ATOM 685 O O . LYS A 1 81 ? -3.238 6.365 20.484 1.00 94.19 81 LYS A O 1
ATOM 690 N N . LYS A 1 82 ? -5.339 5.583 20.300 1.00 95.75 82 LYS A N 1
ATOM 691 C CA . LYS A 1 82 ? -5.694 6.303 19.067 1.00 95.75 82 LYS A CA 1
ATOM 692 C C . LYS A 1 82 ? -6.760 7.380 19.329 1.00 95.75 82 LYS A C 1
ATOM 694 O O . LYS A 1 82 ? -7.951 7.088 19.186 1.00 95.75 82 LYS A O 1
ATOM 699 N N . PRO A 1 83 ? -6.365 8.603 19.737 1.00 94.69 83 PRO A N 1
ATOM 700 C CA . PRO A 1 83 ? -7.306 9.692 20.010 1.00 94.69 83 PRO A CA 1
ATOM 701 C C . PRO A 1 83 ? -7.934 10.294 18.746 1.00 94.69 83 PRO A C 1
ATOM 703 O O . PRO A 1 83 ? -8.974 10.938 18.839 1.00 94.69 83 PRO A O 1
ATOM 706 N N . LYS A 1 84 ? -7.315 10.113 17.575 1.00 96.62 84 LYS A N 1
ATOM 707 C CA . LYS A 1 84 ? -7.813 10.637 16.301 1.00 96.62 84 LYS A CA 1
ATOM 708 C C . LYS A 1 84 ? -8.489 9.547 15.478 1.00 96.62 84 LYS A C 1
ATOM 710 O O . LYS A 1 84 ? -8.172 8.365 15.617 1.00 96.62 84 LYS A O 1
ATOM 715 N N . PHE A 1 85 ? -9.406 9.949 14.604 1.00 98.31 85 PHE A N 1
ATOM 716 C CA . PHE A 1 85 ? -10.248 9.011 13.869 1.00 98.31 85 PHE A CA 1
ATOM 717 C C . PHE A 1 85 ? -9.560 8.456 12.615 1.00 98.31 85 PHE A C 1
ATOM 719 O O . PHE A 1 85 ? -8.976 7.377 12.687 1.00 98.31 85 PHE A O 1
ATOM 726 N N . ALA A 1 86 ? -9.557 9.186 11.498 1.00 98.44 86 ALA A N 1
ATOM 727 C CA . ALA A 1 86 ? -8.931 8.749 10.253 1.00 98.44 86 ALA A CA 1
ATOM 728 C C . ALA A 1 86 ? -7.952 9.793 9.699 1.00 98.44 86 ALA A C 1
ATOM 730 O O . ALA A 1 86 ? -8.127 10.995 9.892 1.00 98.44 86 ALA A O 1
ATOM 731 N N . SER A 1 87 ? -6.909 9.317 9.020 1.00 97.00 87 SER A N 1
ATOM 732 C CA . SER A 1 87 ? -5.946 10.155 8.296 1.00 97.00 87 SER A CA 1
ATOM 733 C C . SER A 1 87 ? -5.847 9.728 6.839 1.00 97.00 87 SER A C 1
ATOM 735 O O . SER A 1 87 ? -5.972 8.544 6.529 1.00 97.00 87 SER A O 1
ATOM 737 N N . TRP A 1 88 ? -5.570 10.684 5.960 1.00 96.06 88 TRP A N 1
ATOM 738 C CA . TRP A 1 88 ? -5.196 10.444 4.570 1.00 96.06 88 TRP A CA 1
ATOM 739 C C . TRP A 1 88 ? -3.998 11.315 4.210 1.00 96.06 88 TRP A C 1
ATOM 741 O O . TRP A 1 88 ? -3.918 12.457 4.655 1.00 96.06 88 TRP A O 1
ATOM 751 N N . VAL A 1 89 ? -3.065 10.792 3.415 1.00 91.50 89 VAL A N 1
ATOM 752 C CA . VAL A 1 89 ? -1.895 11.545 2.949 1.00 91.50 89 VAL A CA 1
ATOM 753 C C . VAL A 1 89 ? -1.793 11.418 1.439 1.00 91.50 89 VAL A C 1
ATOM 755 O O . VAL A 1 89 ? -1.655 10.315 0.912 1.00 91.50 89 VAL A O 1
ATOM 758 N N . SER A 1 90 ? -1.815 12.548 0.737 1.00 88.44 90 SER A N 1
ATOM 759 C CA . SER A 1 90 ? -1.527 12.582 -0.694 1.00 88.44 90 SER A CA 1
ATOM 760 C C . SER A 1 90 ? -0.909 13.915 -1.092 1.00 88.44 90 SER A C 1
ATOM 762 O O . SER A 1 90 ? -1.504 14.978 -0.925 1.00 88.44 90 SER A O 1
ATOM 764 N N . SER A 1 91 ? 0.300 13.847 -1.646 1.00 79.19 91 SER A N 1
ATOM 765 C CA . SER A 1 91 ? 1.066 15.027 -2.062 1.00 79.19 91 SER A CA 1
ATOM 766 C C . SER A 1 91 ? 1.007 15.295 -3.562 1.00 79.19 91 SER A C 1
ATOM 768 O O . SER A 1 91 ? 1.593 16.271 -3.993 1.00 79.19 91 SER A O 1
ATOM 770 N N . ARG A 1 92 ? 0.373 14.430 -4.364 1.00 78.31 92 ARG A N 1
ATOM 771 C CA . ARG A 1 92 ? 0.269 14.557 -5.829 1.00 78.31 92 ARG A CA 1
ATOM 772 C C . ARG A 1 92 ? -0.952 13.810 -6.366 1.00 78.31 92 ARG A C 1
ATOM 774 O O . ARG A 1 92 ? -1.618 13.079 -5.632 1.00 78.31 92 ARG A O 1
ATOM 781 N N . HIS A 1 93 ? -1.195 13.966 -7.670 1.00 78.88 93 HIS A N 1
ATOM 782 C CA . HIS A 1 93 ? -2.234 13.257 -8.426 1.00 78.88 93 HIS A CA 1
ATOM 783 C C . HIS A 1 93 ? -3.643 13.494 -7.869 1.00 78.88 93 HIS A C 1
ATOM 785 O O . HIS A 1 93 ? -4.462 12.579 -7.791 1.00 78.88 93 HIS A O 1
ATOM 791 N N . CYS A 1 94 ? -3.916 14.736 -7.457 1.00 81.06 94 CYS A N 1
ATOM 792 C CA . CYS A 1 94 ? -5.177 15.098 -6.818 1.00 81.06 94 CYS A CA 1
ATOM 793 C C . CYS A 1 94 ? -6.372 15.032 -7.782 1.00 81.06 94 CYS A C 1
ATOM 795 O O . CYS A 1 94 ? -7.481 14.779 -7.331 1.00 81.06 94 CYS A O 1
ATOM 797 N N . GLY A 1 95 ? -6.148 15.225 -9.088 1.00 74.44 95 GLY A N 1
ATOM 798 C CA . GLY A 1 95 ? -7.163 15.067 -10.142 1.00 74.44 95 GLY A CA 1
ATOM 799 C C . GLY A 1 95 ? -7.318 13.632 -10.658 1.00 74.44 95 GLY A C 1
ATOM 800 O O . GLY A 1 95 ? -7.902 13.431 -11.716 1.00 74.44 95 GLY A O 1
ATOM 801 N N . GLY A 1 96 ? -6.757 12.653 -9.945 1.00 71.75 96 GLY A N 1
ATOM 802 C CA . GLY A 1 96 ? -6.716 11.260 -10.368 1.00 71.75 96 GLY A CA 1
ATOM 803 C C . GLY A 1 96 ? -5.502 10.925 -11.234 1.00 71.75 96 GLY A C 1
ATOM 804 O O . GLY A 1 96 ? -4.866 11.790 -11.836 1.00 71.75 96 GLY A O 1
ATOM 805 N N . LEU A 1 97 ? -5.151 9.640 -11.233 1.00 74.75 97 LEU A N 1
ATOM 806 C CA . LEU A 1 97 ? -4.136 9.063 -12.117 1.00 74.75 97 LEU A CA 1
ATOM 807 C C . LEU A 1 97 ? -4.727 7.839 -12.819 1.00 74.75 97 LEU A C 1
ATOM 809 O O . LEU A 1 97 ? -5.095 7.931 -13.983 1.00 74.75 97 LEU A O 1
ATOM 813 N N . GLY A 1 98 ? -4.906 6.731 -12.089 1.00 76.94 98 GLY A N 1
ATOM 814 C CA . GLY A 1 98 ? -5.725 5.602 -12.544 1.00 76.94 98 GLY A CA 1
ATOM 815 C C . GLY A 1 98 ? -7.210 5.749 -12.194 1.00 76.94 98 GLY A C 1
ATOM 816 O O . GLY A 1 98 ? -8.060 5.200 -12.883 1.00 76.94 98 GLY A O 1
ATOM 817 N N . TRP A 1 99 ? -7.516 6.486 -11.122 1.00 88.94 99 TRP A N 1
ATOM 818 C CA . TRP A 1 99 ? -8.869 6.802 -10.656 1.00 88.94 99 TRP A CA 1
ATOM 819 C C . TRP A 1 99 ? -8.838 7.990 -9.677 1.00 88.94 99 TRP A C 1
ATOM 821 O O . TRP A 1 99 ? -7.760 8.406 -9.228 1.00 88.94 99 TRP A O 1
ATOM 831 N N . ASP A 1 100 ? -10.004 8.556 -9.351 1.00 91.50 100 ASP A N 1
ATOM 832 C CA . ASP A 1 100 ? -10.117 9.750 -8.503 1.00 91.50 100 ASP A CA 1
ATOM 833 C C . ASP A 1 100 ? -10.164 9.414 -7.002 1.00 91.50 100 ASP A C 1
ATOM 835 O O . ASP A 1 100 ? -11.216 9.354 -6.358 1.00 91.50 100 ASP A O 1
ATOM 839 N N . ARG A 1 101 ? -8.971 9.230 -6.428 1.00 92.75 101 ARG A N 1
ATOM 840 C CA . ARG A 1 101 ? -8.785 9.016 -4.984 1.00 92.75 101 ARG A CA 1
ATOM 841 C C . ARG A 1 101 ? -9.242 10.206 -4.151 1.00 92.75 101 ARG A C 1
ATOM 843 O O . ARG A 1 101 ? -9.744 10.019 -3.049 1.00 92.75 101 ARG A O 1
ATOM 850 N N . THR A 1 102 ? -9.042 11.429 -4.643 1.00 93.81 102 THR A N 1
ATOM 851 C CA . THR A 1 102 ? -9.382 12.638 -3.883 1.00 93.81 102 THR A CA 1
ATOM 852 C C . THR A 1 102 ? -10.886 12.749 -3.728 1.00 93.81 102 THR A C 1
ATOM 854 O O . THR A 1 102 ? -11.354 13.049 -2.632 1.00 93.81 102 THR A O 1
ATOM 857 N N . LYS A 1 103 ? -11.641 12.472 -4.796 1.00 94.56 103 LYS A N 1
ATOM 858 C CA . LYS A 1 103 ? -13.097 12.392 -4.730 1.00 94.56 103 LYS A CA 1
ATOM 859 C C . LYS A 1 103 ? -13.548 11.320 -3.747 1.00 94.56 103 LYS A C 1
ATOM 861 O O . LYS A 1 103 ? -14.338 11.642 -2.872 1.00 94.56 103 LYS A O 1
ATOM 866 N N . PHE A 1 104 ? -12.990 10.110 -3.811 1.00 96.06 104 PHE A N 1
ATOM 867 C CA . PHE A 1 104 ? -13.328 9.051 -2.855 1.00 96.06 104 PHE A CA 1
ATOM 868 C C . PHE A 1 104 ? -13.130 9.495 -1.400 1.00 96.06 104 PHE A C 1
ATOM 870 O O . PHE A 1 104 ? -14.007 9.298 -0.566 1.00 96.06 104 PHE A O 1
ATOM 877 N N . VAL A 1 105 ? -11.995 10.124 -1.078 1.00 97.00 105 VAL A N 1
ATOM 878 C CA . VAL A 1 105 ? -11.730 10.580 0.297 1.00 97.00 105 VAL A CA 1
ATOM 879 C C . VAL A 1 105 ? -12.645 11.728 0.706 1.00 97.00 105 VAL A C 1
ATOM 881 O O . VAL A 1 105 ? -13.073 11.756 1.855 1.00 97.00 105 VAL A O 1
ATOM 884 N N . LYS A 1 106 ? -12.967 12.652 -0.205 1.00 96.19 106 LYS A N 1
ATOM 885 C CA . LYS A 1 106 ? -13.920 13.737 0.066 1.00 96.19 106 LYS A CA 1
ATOM 886 C C . LYS A 1 106 ? -15.319 13.196 0.331 1.00 96.19 106 LYS A C 1
ATOM 888 O O . LYS A 1 106 ? -15.887 13.522 1.362 1.00 96.19 106 LYS A O 1
ATOM 893 N N . ASP A 1 107 ? -15.816 12.323 -0.542 1.00 97.50 107 ASP A N 1
ATOM 894 C CA . ASP A 1 107 ? -17.134 11.706 -0.398 1.00 97.50 107 ASP A CA 1
ATOM 895 C C . ASP A 1 107 ? -17.212 10.891 0.911 1.00 97.50 107 ASP A C 1
ATOM 897 O O . ASP A 1 107 ? -18.191 10.983 1.644 1.00 97.50 107 ASP A O 1
ATOM 901 N N . LEU A 1 108 ? -16.157 10.141 1.266 1.00 98.56 108 LEU A N 1
ATOM 902 C CA . LEU A 1 108 ? -16.091 9.420 2.544 1.00 98.56 108 LEU A CA 1
ATOM 903 C C . LEU A 1 108 ? -16.028 10.387 3.740 1.00 98.56 108 LEU A C 1
ATOM 905 O O . LEU A 1 108 ? -16.598 10.116 4.798 1.00 98.56 108 LEU A O 1
ATOM 909 N N . GLY A 1 109 ? -15.342 11.517 3.564 1.00 97.94 109 GLY A N 1
ATOM 910 C CA . GLY A 1 109 ? -15.185 12.588 4.546 1.00 97.94 109 GLY A CA 1
ATOM 911 C C . GLY A 1 109 ? -16.490 13.288 4.935 1.00 97.94 109 GLY A C 1
ATOM 912 O O . GLY A 1 109 ? -16.558 13.860 6.020 1.00 97.94 109 GLY A O 1
ATOM 913 N N . GLU A 1 110 ? -17.540 13.188 4.114 1.00 98.00 110 GLU A N 1
ATOM 914 C CA . GLU A 1 110 ? -18.889 13.662 4.465 1.00 98.00 110 GLU A CA 1
ATOM 915 C C . GLU A 1 110 ? -19.535 12.812 5.578 1.00 98.00 110 GLU A C 1
ATOM 917 O O . GLU A 1 110 ? -20.412 13.283 6.303 1.00 98.00 110 GLU A O 1
ATOM 922 N N . PHE A 1 111 ? -19.089 11.561 5.757 1.00 98.44 111 PHE A N 1
ATOM 923 C CA . PHE A 1 111 ? -19.668 10.610 6.716 1.00 98.44 111 PHE A CA 1
ATOM 924 C C . PHE A 1 111 ? -18.763 10.292 7.912 1.00 98.44 111 PHE A C 1
ATOM 926 O O . PHE A 1 111 ? -19.249 9.831 8.952 1.00 98.44 111 PHE A O 1
ATOM 933 N N . ILE A 1 112 ? -17.449 10.496 7.777 1.00 98.12 112 ILE A N 1
ATOM 934 C CA . ILE A 1 112 ? -16.468 10.275 8.844 1.00 98.12 112 ILE A CA 1
ATOM 935 C C . ILE A 1 112 ? -15.413 11.387 8.895 1.00 98.12 112 ILE A C 1
ATOM 937 O O . ILE A 1 112 ? -15.000 11.892 7.857 1.00 98.12 112 ILE A O 1
ATOM 941 N N . PRO A 1 113 ? -14.888 11.736 10.082 1.00 97.88 113 PRO A N 1
ATOM 942 C CA . PRO A 1 113 ? -13.819 12.722 10.183 1.00 97.88 113 PRO A CA 1
ATOM 943 C C . PRO A 1 113 ? -12.492 12.170 9.637 1.00 97.88 113 PRO A C 1
ATOM 945 O O . PRO A 1 113 ? -11.927 11.220 10.193 1.00 97.88 113 PRO A O 1
ATOM 948 N N . ILE A 1 114 ? -11.975 12.799 8.576 1.00 98.12 114 ILE A N 1
ATOM 949 C CA . ILE A 1 114 ? -10.690 12.470 7.944 1.00 98.12 114 ILE A CA 1
ATOM 950 C C . ILE A 1 114 ? -9.786 13.703 7.938 1.00 98.12 114 ILE A C 1
ATOM 952 O O . ILE A 1 114 ? -10.077 14.704 7.289 1.00 98.12 114 ILE A O 1
ATOM 956 N N . ASP A 1 115 ? -8.638 13.598 8.602 1.00 96.81 115 ASP A N 1
ATOM 957 C CA . ASP A 1 115 ? -7.574 14.594 8.492 1.00 96.81 115 ASP A CA 1
ATOM 958 C C . ASP A 1 115 ? -6.785 14.354 7.193 1.00 96.81 115 ASP A C 1
ATOM 960 O O . ASP A 1 115 ? -6.093 13.339 7.049 1.00 96.81 115 ASP A O 1
ATOM 964 N N . MET A 1 116 ? -6.896 15.285 6.242 1.00 94.50 116 MET A N 1
ATOM 965 C CA . MET A 1 116 ? -6.311 15.171 4.901 1.00 94.50 116 MET A CA 1
ATOM 966 C C . MET A 1 116 ? -5.003 15.958 4.804 1.00 94.50 116 MET A C 1
ATOM 968 O O . MET A 1 116 ? -4.996 17.189 4.788 1.00 94.50 116 MET A O 1
ATOM 972 N N . TYR A 1 117 ? -3.891 15.240 4.701 1.00 91.56 117 TYR A N 1
ATOM 973 C CA . TYR A 1 117 ? -2.542 15.786 4.667 1.00 91.56 117 TYR A CA 1
ATOM 974 C C . TYR A 1 117 ? -1.933 15.814 3.256 1.00 91.56 117 TYR A C 1
ATOM 976 O O . TYR A 1 117 ? -2.116 14.887 2.467 1.00 91.56 117 TYR A O 1
ATOM 984 N N . GLY A 1 118 ? -1.104 16.825 2.987 1.00 87.81 118 GLY A N 1
ATOM 985 C CA . GLY A 1 118 ? -0.372 16.982 1.723 1.00 87.81 118 GLY A CA 1
ATOM 986 C C . GLY A 1 118 ? -1.070 17.924 0.740 1.00 87.81 118 GLY A C 1
ATOM 987 O O . GLY A 1 118 ? -2.063 18.557 1.080 1.00 87.81 118 GLY A O 1
ATOM 988 N N . GLU A 1 119 ? -0.537 18.036 -0.479 1.00 87.81 119 GLU A N 1
ATOM 989 C CA . GLU A 1 119 ? -1.025 18.972 -1.510 1.00 87.81 119 GLU A CA 1
ATOM 990 C C . GLU A 1 119 ? -2.475 18.702 -1.951 1.00 87.81 119 GLU A C 1
ATOM 992 O O . GLU A 1 119 ? -3.146 19.615 -2.420 1.00 87.81 119 GLU A O 1
ATOM 997 N N . CYS A 1 120 ? -2.980 17.473 -1.779 1.00 87.75 120 CYS A N 1
ATOM 998 C CA . CYS A 1 120 ? -4.376 17.130 -2.079 1.00 87.75 120 CYS A CA 1
ATOM 999 C C . CYS A 1 120 ? -5.331 17.312 -0.886 1.00 87.75 120 CYS A C 1
ATOM 1001 O O . CYS A 1 120 ? -6.524 17.033 -1.013 1.00 87.75 120 CYS A O 1
ATOM 1003 N N . GLY A 1 121 ? -4.813 17.722 0.274 1.00 87.69 121 GLY A N 1
ATOM 1004 C CA . GLY A 1 121 ? -5.567 17.954 1.502 1.00 87.69 121 GLY A CA 1
ATOM 1005 C C . GLY A 1 121 ? -5.475 19.403 1.978 1.00 87.69 121 GLY A C 1
ATOM 1006 O O . GLY A 1 121 ? -4.943 20.275 1.296 1.00 87.69 121 GLY A O 1
ATOM 1007 N N . ASN A 1 122 ? -6.006 19.664 3.170 1.00 88.12 122 ASN A N 1
ATOM 1008 C CA . ASN A 1 122 ? -5.978 20.982 3.813 1.00 88.12 122 ASN A CA 1
ATOM 1009 C C . ASN A 1 122 ? -4.942 21.080 4.948 1.00 88.12 122 ASN A C 1
ATOM 1011 O O . ASN A 1 122 ? -4.701 22.172 5.462 1.00 88.12 122 ASN A O 1
ATOM 1015 N N . LEU A 1 123 ? -4.322 19.964 5.348 1.00 89.94 123 LEU A N 1
ATOM 1016 C CA . LEU A 1 123 ? -3.306 19.923 6.395 1.00 89.94 123 LEU A CA 1
ATOM 1017 C C . LEU A 1 123 ? -1.900 19.776 5.807 1.00 89.94 123 LEU A C 1
ATOM 1019 O O . LEU A 1 123 ? -1.609 18.902 4.990 1.00 89.94 123 LEU A O 1
ATOM 1023 N N . THR A 1 124 ? -0.970 20.589 6.298 1.00 83.81 124 THR A N 1
ATOM 1024 C CA . THR A 1 124 ? 0.433 20.525 5.876 1.00 83.81 124 THR A CA 1
ATOM 1025 C C . THR A 1 124 ? 1.225 19.554 6.747 1.00 83.81 124 THR A C 1
ATOM 1027 O O . THR A 1 124 ? 1.255 19.683 7.972 1.00 83.81 124 THR A O 1
ATOM 1030 N N . LEU A 1 125 ? 1.958 18.629 6.121 1.00 77.75 125 LEU A N 1
ATOM 1031 C CA . LEU A 1 125 ? 2.992 17.849 6.806 1.00 77.75 125 LEU A CA 1
ATOM 1032 C C . LEU A 1 125 ? 4.295 18.641 6.842 1.00 77.75 125 LEU A C 1
ATOM 1034 O O . LEU A 1 125 ? 4.894 18.941 5.808 1.00 77.75 125 LEU A O 1
ATOM 1038 N N . ARG A 1 126 ? 4.762 18.982 8.046 1.00 67.62 126 ARG A N 1
ATOM 1039 C CA . ARG A 1 126 ? 6.079 19.605 8.214 1.00 67.62 126 ARG A CA 1
ATOM 1040 C C . ARG A 1 126 ? 7.157 18.554 7.939 1.00 67.62 126 ARG A C 1
ATOM 1042 O O . ARG A 1 126 ? 7.288 17.595 8.689 1.00 67.62 126 ARG A O 1
ATOM 1049 N N . ARG A 1 127 ? 7.940 18.772 6.880 1.00 57.28 127 ARG A N 1
ATOM 1050 C CA . ARG A 1 127 ? 8.933 17.846 6.295 1.00 57.28 127 ARG A CA 1
ATOM 1051 C C . ARG A 1 127 ? 10.070 17.364 7.219 1.00 57.28 127 ARG A C 1
ATOM 1053 O O . ARG A 1 127 ? 10.904 16.611 6.741 1.00 57.28 127 ARG A O 1
ATOM 1060 N N . ASN A 1 128 ? 10.172 17.814 8.475 1.00 54.09 128 ASN A N 1
ATOM 1061 C CA . ASN A 1 128 ? 11.430 17.711 9.230 1.00 54.09 128 ASN A CA 1
ATOM 1062 C C . ASN A 1 128 ? 11.317 17.486 10.747 1.00 54.09 128 ASN A C 1
ATOM 1064 O O . ASN A 1 128 ? 12.177 17.928 11.502 1.00 54.09 128 ASN A O 1
ATOM 1068 N N . THR A 1 129 ? 10.285 16.796 11.232 1.00 53.53 129 THR A N 1
ATOM 1069 C CA . THR A 1 129 ? 10.200 16.466 12.663 1.00 53.53 129 THR A CA 1
ATOM 1070 C C . THR A 1 129 ? 9.937 14.985 12.887 1.00 53.53 129 THR A C 1
ATOM 1072 O O . THR A 1 129 ? 9.166 14.353 12.172 1.00 53.53 129 THR A O 1
ATOM 1075 N N . GLU A 1 130 ? 10.529 14.431 13.945 1.00 50.06 130 GLU A N 1
ATOM 1076 C CA . GLU A 1 130 ? 10.147 13.131 14.519 1.00 50.06 130 GLU A CA 1
ATOM 1077 C C . GLU A 1 130 ? 8.640 13.073 14.842 1.00 50.06 130 GLU A C 1
ATOM 1079 O O . GLU A 1 130 ? 8.026 12.009 14.829 1.00 50.06 130 GLU A O 1
ATOM 1084 N N . ILE A 1 131 ? 8.022 14.247 15.014 1.00 50.41 131 ILE A N 1
ATOM 1085 C CA . ILE A 1 131 ? 6.577 14.453 15.105 1.00 50.41 131 ILE A CA 1
ATOM 1086 C C . ILE A 1 131 ? 5.867 13.967 13.828 1.00 50.41 131 ILE A C 1
ATOM 1088 O O . ILE A 1 131 ? 4.887 13.245 13.951 1.00 50.41 131 ILE A O 1
ATOM 1092 N N . ALA A 1 132 ? 6.360 14.253 12.614 1.00 56.03 132 ALA A N 1
ATOM 1093 C CA . ALA A 1 132 ? 5.753 13.755 11.369 1.00 56.03 132 ALA A CA 1
ATOM 1094 C C . ALA A 1 132 ? 5.720 12.217 11.299 1.00 56.03 132 ALA A C 1
ATOM 1096 O O . ALA A 1 132 ? 4.705 11.646 10.906 1.00 56.03 132 ALA A O 1
ATOM 1097 N N . LYS A 1 133 ? 6.774 11.547 11.790 1.00 60.94 133 LYS A N 1
ATOM 1098 C CA . LYS A 1 133 ? 6.840 10.075 11.877 1.00 60.94 133 LYS A CA 1
ATOM 1099 C C . LYS A 1 133 ? 5.853 9.492 12.899 1.00 60.94 133 LYS A C 1
ATOM 1101 O O . LYS A 1 133 ? 5.457 8.334 12.791 1.00 60.94 133 LYS A O 1
ATOM 1106 N N . GLY A 1 134 ? 5.472 10.275 13.910 1.00 77.81 134 GLY A N 1
ATOM 1107 C CA . GLY A 1 134 ? 4.588 9.855 14.998 1.00 77.81 134 GLY A CA 1
ATOM 1108 C C . GLY A 1 134 ? 3.127 10.291 14.862 1.00 77.81 134 GLY A C 1
ATOM 1109 O O . GLY A 1 134 ? 2.271 9.648 15.461 1.00 77.81 134 GLY A O 1
ATOM 1110 N N . ILE A 1 135 ? 2.815 11.336 14.082 1.00 87.12 135 ILE A N 1
ATOM 1111 C CA . ILE A 1 135 ? 1.452 11.898 13.965 1.00 87.12 135 ILE A CA 1
ATOM 1112 C C . ILE A 1 135 ? 0.440 10.807 13.614 1.00 87.12 135 ILE A C 1
ATOM 1114 O O . ILE A 1 135 ? -0.610 10.702 14.252 1.00 87.12 135 ILE A O 1
ATOM 1118 N N . PHE A 1 136 ? 0.777 9.959 12.643 1.00 91.69 136 PHE A N 1
ATOM 1119 C CA . PHE A 1 136 ? -0.127 8.920 12.163 1.00 91.69 136 PHE A CA 1
ATOM 1120 C C . PHE A 1 136 ? -0.388 7.826 13.202 1.00 91.69 136 PHE A C 1
ATOM 1122 O O . PHE A 1 136 ? -1.471 7.244 13.211 1.00 91.69 136 PHE A O 1
ATOM 1129 N N . LYS A 1 137 ? 0.516 7.634 14.178 1.00 93.12 137 LYS A N 1
ATOM 1130 C CA . LYS A 1 137 ? 0.280 6.717 15.303 1.00 93.12 137 LYS A CA 1
ATOM 1131 C C . LYS A 1 137 ? -0.892 7.128 16.185 1.00 93.12 137 LYS A C 1
ATOM 1133 O O . LYS A 1 137 ? -1.370 6.289 16.939 1.00 93.12 137 LYS A O 1
ATOM 1138 N N . GLY A 1 138 ? -1.364 8.371 16.107 1.00 94.50 138 GLY A N 1
ATOM 1139 C CA . GLY A 1 138 ? -2.547 8.823 16.835 1.00 94.50 138 GLY A CA 1
ATOM 1140 C C . GLY A 1 138 ? -3.883 8.439 16.189 1.00 94.50 138 GLY A C 1
ATOM 1141 O O . GLY A 1 138 ? -4.914 8.606 16.838 1.00 94.50 138 GLY A O 1
ATOM 1142 N N . TYR A 1 139 ? -3.897 7.941 14.948 1.00 97.56 139 TYR A N 1
ATOM 1143 C CA . TYR A 1 139 ? -5.131 7.676 14.201 1.00 97.56 139 TYR A CA 1
ATOM 1144 C C . TYR A 1 139 ? -5.575 6.221 14.288 1.00 97.56 139 TYR A C 1
ATOM 1146 O O . TYR A 1 139 ? -4.758 5.304 14.165 1.00 97.56 139 TYR A O 1
ATOM 1154 N N . LYS A 1 140 ? -6.884 6.005 14.446 1.00 98.56 140 LYS A N 1
ATOM 1155 C CA . LYS A 1 140 ? -7.490 4.671 14.368 1.00 98.56 140 LYS A CA 1
ATOM 1156 C C . LYS A 1 140 ? -7.346 4.093 12.963 1.00 98.56 140 LYS A C 1
ATOM 1158 O O . LYS A 1 140 ? -6.888 2.965 12.799 1.00 98.56 140 LYS A O 1
ATOM 1163 N N . PHE A 1 141 ? -7.671 4.898 11.957 1.00 98.81 141 PHE A N 1
ATOM 1164 C CA . PHE A 1 141 ? -7.662 4.484 10.561 1.00 98.81 141 PHE A CA 1
ATOM 1165 C C . PHE A 1 141 ? -6.670 5.287 9.725 1.00 98.81 141 PHE A C 1
ATOM 1167 O O . PHE A 1 141 ? -6.459 6.485 9.943 1.00 98.81 141 PHE A O 1
ATOM 1174 N N . HIS A 1 142 ? -6.090 4.624 8.730 1.00 98.12 142 HIS A N 1
ATOM 1175 C CA . HIS A 1 142 ? -5.353 5.297 7.668 1.00 98.12 142 HIS A CA 1
ATOM 1176 C C . HIS A 1 142 ? -5.931 4.920 6.307 1.00 98.12 142 HIS A C 1
ATOM 1178 O O . HIS A 1 142 ? -5.974 3.746 5.937 1.00 98.12 142 HIS A O 1
ATOM 1184 N N . VAL A 1 143 ? -6.368 5.917 5.551 1.00 98.31 143 VAL A N 1
ATOM 1185 C CA . VAL A 1 143 ? -6.940 5.737 4.220 1.00 98.31 143 VAL A CA 1
ATOM 1186 C C . VAL A 1 143 ? -5.798 5.451 3.238 1.00 98.31 143 VAL A C 1
ATOM 1188 O O . VAL A 1 143 ? -5.053 6.338 2.839 1.00 98.31 143 VAL A O 1
ATOM 1191 N N . SER A 1 144 ? -5.618 4.179 2.894 1.00 96.94 144 SER A N 1
ATOM 1192 C CA . SER A 1 144 ? -4.486 3.622 2.143 1.00 96.94 144 SER A CA 1
ATOM 1193 C C . SER A 1 144 ? -4.887 3.325 0.694 1.00 96.94 144 SER A C 1
ATOM 1195 O O . SER A 1 144 ? -4.885 2.174 0.266 1.00 96.94 144 SER A O 1
ATOM 1197 N N . LEU A 1 145 ? -5.290 4.363 -0.045 1.00 95.62 145 LEU A N 1
ATOM 1198 C CA . LEU A 1 145 ? -5.779 4.234 -1.424 1.00 95.62 145 LEU A CA 1
ATOM 1199 C C . LEU A 1 145 ? -4.632 4.263 -2.433 1.00 95.62 145 LEU A C 1
ATOM 1201 O O . LEU A 1 145 ? -3.834 5.213 -2.455 1.00 95.62 145 LEU A O 1
ATOM 1205 N N . GLU A 1 146 ? -4.601 3.265 -3.307 1.00 93.06 146 GLU A N 1
ATOM 1206 C CA . GLU A 1 146 ? -3.549 3.092 -4.300 1.00 93.06 146 GLU A CA 1
ATOM 1207 C C . GLU A 1 146 ? -3.768 3.952 -5.536 1.00 93.06 146 GLU A C 1
ATOM 1209 O O . GLU A 1 146 ? -4.896 4.142 -5.982 1.00 93.06 146 GLU A O 1
ATOM 1214 N N . ASN A 1 147 ? -2.678 4.463 -6.117 1.00 86.62 147 ASN A N 1
ATOM 1215 C CA . ASN A 1 147 ? -2.709 5.394 -7.256 1.00 86.62 147 ASN A CA 1
ATOM 1216 C C . ASN A 1 147 ? -3.446 4.838 -8.492 1.00 86.62 147 ASN A C 1
ATOM 1218 O O . ASN A 1 147 ? -3.917 5.603 -9.337 1.00 86.62 147 ASN A O 1
ATOM 1222 N N . SER A 1 148 ? -3.542 3.513 -8.593 1.00 85.94 148 SER A N 1
ATOM 1223 C CA . SER A 1 148 ? -4.300 2.793 -9.611 1.00 85.94 148 SER A CA 1
ATOM 1224 C C . SER A 1 148 ? -4.789 1.455 -9.064 1.00 85.94 148 SER A C 1
ATOM 1226 O O . SER A 1 148 ? -4.140 0.864 -8.200 1.00 85.94 148 SER A O 1
ATOM 1228 N N . CYS A 1 149 ? -5.924 0.982 -9.574 1.00 88.31 149 CYS A N 1
ATOM 1229 C CA . CYS A 1 149 ? -6.442 -0.342 -9.254 1.00 88.31 149 CYS A CA 1
ATOM 1230 C C . CYS A 1 149 ? -5.751 -1.368 -10.154 1.00 88.31 149 CYS A C 1
ATOM 1232 O O . CYS A 1 149 ? -6.123 -1.545 -11.313 1.00 88.31 149 CYS A O 1
ATOM 1234 N N . CYS A 1 150 ? -4.665 -1.960 -9.664 1.00 88.62 150 CYS A N 1
ATOM 1235 C CA . CYS A 1 150 ? -3.825 -2.882 -10.421 1.00 88.62 150 CYS A CA 1
ATOM 1236 C C . CYS A 1 150 ? -3.517 -4.125 -9.591 1.00 88.62 150 CYS A C 1
ATOM 1238 O O . CYS A 1 150 ? -3.323 -4.027 -8.379 1.00 88.62 150 CYS A O 1
ATOM 1240 N N . SER A 1 151 ? -3.434 -5.268 -10.279 1.00 91.19 151 SER A N 1
ATOM 1241 C CA . SER A 1 151 ? -3.133 -6.572 -9.681 1.00 91.19 151 SER A CA 1
ATOM 1242 C C . SER A 1 151 ? -1.915 -6.487 -8.766 1.00 91.19 151 SER A C 1
ATOM 1244 O O . SER A 1 151 ? -0.862 -6.003 -9.182 1.00 91.19 151 SER A O 1
ATOM 1246 N N . GLU A 1 152 ? -2.072 -6.935 -7.522 1.00 92.44 152 GLU A N 1
ATOM 1247 C CA . GLU A 1 152 ? -1.037 -6.989 -6.479 1.00 92.44 152 GLU A CA 1
ATOM 1248 C C . GLU A 1 152 ? -0.328 -5.661 -6.148 1.00 92.44 152 GLU A C 1
ATOM 1250 O O . GLU A 1 152 ? 0.701 -5.656 -5.463 1.00 92.44 152 GLU A O 1
ATOM 1255 N N . TYR A 1 153 ? -0.850 -4.517 -6.597 1.00 92.19 153 TYR A N 1
ATOM 1256 C CA . TYR A 1 153 ? -0.244 -3.222 -6.309 1.00 92.19 153 TYR A CA 1
ATOM 1257 C C . TYR A 1 153 ? -0.612 -2.756 -4.896 1.00 92.19 153 TYR A C 1
ATOM 1259 O O . TYR A 1 153 ? -1.577 -2.030 -4.692 1.00 92.19 153 TYR A O 1
ATOM 1267 N N . LEU A 1 154 ? 0.160 -3.220 -3.910 1.00 94.94 154 LEU A N 1
ATOM 1268 C CA . LEU A 1 154 ? 0.060 -2.831 -2.501 1.00 94.94 154 LEU A CA 1
ATOM 1269 C C . LEU A 1 154 ? 1.314 -2.032 -2.127 1.00 94.94 154 LEU A C 1
ATOM 1271 O O . LEU A 1 154 ? 2.375 -2.623 -1.914 1.00 94.94 154 LEU A O 1
ATOM 1275 N N . SER A 1 155 ? 1.206 -0.704 -2.063 1.00 93.00 155 SER A N 1
ATOM 1276 C CA . SER A 1 155 ? 2.338 0.222 -1.928 1.00 93.00 155 SER A CA 1
ATOM 1277 C C . SER A 1 155 ? 2.728 0.500 -0.473 1.00 93.00 155 SER A C 1
ATOM 1279 O O . SER A 1 155 ? 2.216 -0.097 0.475 1.00 93.00 155 SER A O 1
ATOM 1281 N N . GLU A 1 156 ? 3.639 1.454 -0.255 1.00 92.31 156 GLU A N 1
ATOM 1282 C CA . GLU A 1 156 ? 4.058 1.882 1.079 1.00 92.31 156 GLU A CA 1
ATOM 1283 C C . GLU A 1 156 ? 2.892 2.302 1.976 1.00 92.31 156 GLU A C 1
ATOM 1285 O O . GLU A 1 156 ? 3.028 2.204 3.190 1.00 92.31 156 GLU A O 1
ATOM 1290 N N . LYS A 1 157 ? 1.763 2.745 1.408 1.00 93.56 157 LYS A N 1
ATOM 1291 C CA . LYS A 1 157 ? 0.604 3.265 2.151 1.00 93.56 157 LYS A CA 1
ATOM 1292 C C . LYS A 1 157 ? 0.067 2.226 3.129 1.00 93.56 157 LYS A C 1
ATOM 1294 O O . LYS A 1 157 ? 0.017 2.472 4.335 1.00 93.56 157 LYS A O 1
ATOM 1299 N N . VAL A 1 158 ? -0.258 1.038 2.619 1.00 96.56 158 VAL A N 1
ATOM 1300 C CA . VAL A 1 158 ? -0.839 -0.034 3.431 1.00 96.56 158 VAL A CA 1
ATOM 1301 C C . VAL A 1 158 ? 0.192 -0.643 4.391 1.00 96.56 158 VAL A C 1
ATOM 1303 O O . VAL A 1 158 ? -0.111 -0.893 5.561 1.00 96.56 158 VAL A O 1
ATOM 1306 N N . TRP A 1 159 ? 1.440 -0.812 3.941 1.00 96.12 159 TRP A N 1
ATOM 1307 C CA . TRP A 1 159 ? 2.502 -1.377 4.778 1.00 96.12 159 TRP A CA 1
ATOM 1308 C C . TRP A 1 159 ? 2.919 -0.426 5.907 1.00 96.12 159 TRP A C 1
ATOM 1310 O O . TRP A 1 159 ? 3.134 -0.883 7.030 1.00 96.12 159 TRP A O 1
ATOM 1320 N N . ASN A 1 160 ? 2.957 0.888 5.661 1.00 93.94 160 ASN A N 1
ATOM 1321 C CA . ASN A 1 160 ? 3.189 1.900 6.694 1.00 93.94 160 ASN A CA 1
ATOM 1322 C C . ASN A 1 160 ? 2.069 1.900 7.739 1.00 93.94 160 ASN A C 1
ATOM 1324 O O . ASN A 1 160 ? 2.364 1.929 8.936 1.00 93.94 160 ASN A O 1
ATOM 1328 N N . ALA A 1 161 ? 0.804 1.819 7.310 1.00 95.75 161 ALA A N 1
ATOM 1329 C CA . ALA A 1 161 ? -0.338 1.770 8.219 1.00 95.75 161 ALA A CA 1
ATOM 1330 C C . ALA A 1 161 ? -0.235 0.599 9.205 1.00 95.75 161 ALA A C 1
ATOM 1332 O O . ALA A 1 161 ? -0.353 0.796 10.418 1.00 95.75 161 ALA A O 1
ATOM 1333 N N . LEU A 1 162 ? 0.082 -0.598 8.704 1.00 96.56 162 LEU A N 1
ATOM 1334 C CA . LEU A 1 162 ? 0.245 -1.776 9.550 1.00 96.56 162 LEU A CA 1
ATOM 1335 C C . LEU A 1 162 ? 1.524 -1.741 10.389 1.00 96.56 162 LEU A C 1
ATOM 1337 O O . LEU A 1 162 ? 1.475 -2.019 11.586 1.00 96.56 162 LEU A O 1
ATOM 1341 N N . GLN A 1 163 ? 2.680 -1.449 9.797 1.00 94.50 163 GLN A N 1
ATOM 1342 C CA . GLN A 1 163 ? 3.960 -1.607 10.490 1.00 94.50 163 GLN A CA 1
ATOM 1343 C C . GLN A 1 163 ? 4.323 -0.403 11.362 1.00 94.50 163 GLN A C 1
ATOM 1345 O O . GLN A 1 163 ? 4.736 -0.586 12.505 1.00 94.50 163 GLN A O 1
ATOM 1350 N N . ASN A 1 164 ? 4.185 0.809 10.826 1.00 91.94 164 ASN A N 1
ATOM 1351 C CA . ASN A 1 164 ? 4.786 2.015 11.396 1.00 91.94 1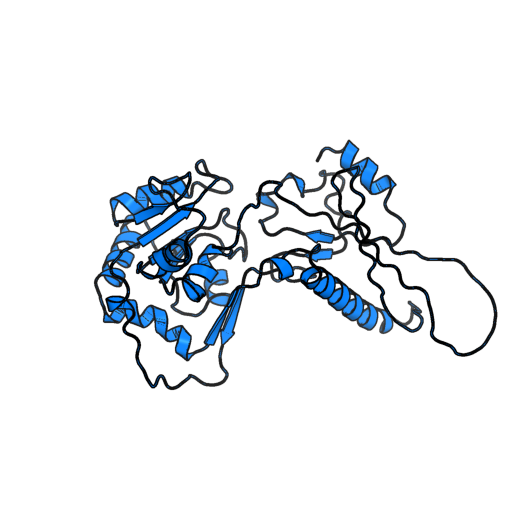64 ASN A CA 1
ATOM 1352 C C . ASN A 1 164 ? 3.771 2.874 12.153 1.00 91.94 164 ASN A C 1
ATOM 1354 O O . ASN A 1 164 ? 4.108 3.447 13.189 1.00 91.94 164 ASN A O 1
ATOM 1358 N N . TRP A 1 165 ? 2.535 2.966 11.661 1.00 93.31 165 TRP A N 1
ATOM 1359 C CA . TRP A 1 165 ? 1.493 3.807 12.260 1.00 93.31 165 TRP A CA 1
ATOM 1360 C C . TRP A 1 165 ? 0.577 3.033 13.205 1.00 93.31 165 TRP A C 1
ATOM 1362 O O . TRP A 1 165 ? -0.089 3.628 14.049 1.00 93.31 165 TRP A O 1
ATOM 1372 N N . GLU A 1 166 ? 0.594 1.702 13.129 1.00 94.81 166 GLU A N 1
ATOM 1373 C CA . GLU A 1 166 ? -0.231 0.825 13.961 1.00 94.81 166 GLU A CA 1
ATOM 1374 C C . GLU A 1 166 ? -1.719 1.213 13.875 1.00 94.81 166 GLU A C 1
ATOM 1376 O O . GLU A 1 166 ? -2.422 1.264 14.885 1.00 94.81 166 GLU A O 1
ATOM 1381 N N . SER A 1 167 ? -2.171 1.545 12.670 1.00 96.44 167 SER A N 1
ATOM 1382 C CA . SER A 1 167 ? -3.544 1.937 12.347 1.00 96.44 167 SER A CA 1
ATOM 1383 C C . SER A 1 167 ? -4.185 0.856 11.486 1.00 96.44 167 SER A C 1
ATOM 1385 O O . SER A 1 167 ? -3.485 0.090 10.823 1.00 96.44 167 SER A O 1
ATOM 1387 N N . VAL A 1 168 ? -5.514 0.799 11.475 1.00 98.62 168 VAL A N 1
ATOM 1388 C CA . VAL A 1 168 ? -6.254 -0.091 10.574 1.00 98.62 168 VAL A CA 1
ATOM 1389 C C . VAL A 1 168 ? -6.349 0.580 9.198 1.00 98.62 168 VAL A C 1
ATOM 1391 O O . VAL A 1 168 ? -6.961 1.648 9.092 1.00 98.62 168 VAL A O 1
ATOM 1394 N N . PRO A 1 169 ? -5.731 0.031 8.138 1.00 98.50 169 PRO A N 1
ATOM 1395 C CA . PRO A 1 169 ? -5.832 0.611 6.811 1.00 98.50 169 PRO A CA 1
ATOM 1396 C C . PRO A 1 169 ? -7.225 0.398 6.204 1.00 98.50 169 PRO A C 1
ATOM 1398 O O . PRO A 1 169 ? -7.773 -0.704 6.256 1.00 98.50 169 PRO A O 1
ATOM 1401 N N . ILE A 1 170 ? -7.763 1.454 5.592 1.00 98.75 170 ILE A N 1
ATOM 1402 C CA . ILE A 1 170 ? -8.897 1.389 4.660 1.00 98.75 170 ILE A CA 1
ATOM 1403 C C . ILE A 1 170 ? -8.295 1.346 3.258 1.00 98.75 170 ILE A C 1
ATOM 1405 O O . ILE A 1 170 ? -7.583 2.277 2.888 1.00 98.75 170 ILE A O 1
ATOM 1409 N N . VAL A 1 171 ? -8.508 0.267 2.514 1.00 98.25 171 VAL A N 1
ATOM 1410 C CA . VAL A 1 171 ? -7.763 -0.026 1.281 1.00 98.25 171 VAL A CA 1
ATOM 1411 C C . VAL A 1 171 ? -8.673 -0.051 0.059 1.00 98.25 171 VAL A C 1
ATOM 1413 O O . VAL A 1 171 ? -9.829 -0.466 0.144 1.00 98.25 171 VAL A O 1
ATOM 1416 N N . LEU A 1 172 ? -8.119 0.380 -1.072 1.00 95.62 172 LEU A N 1
ATOM 1417 C CA . LEU A 1 172 ? -8.679 0.196 -2.409 1.00 95.62 172 LEU A CA 1
ATOM 1418 C C . LEU A 1 172 ? -7.526 0.261 -3.420 1.00 95.62 172 LEU A C 1
ATOM 1420 O O . LEU A 1 172 ? -6.693 1.173 -3.342 1.00 95.62 172 LEU A O 1
ATOM 1424 N N . GLY A 1 173 ? -7.458 -0.713 -4.327 1.00 91.25 173 GLY A N 1
ATOM 1425 C CA . GLY A 1 173 ? -6.332 -0.908 -5.239 1.00 91.25 173 GLY A CA 1
ATOM 1426 C C . GLY A 1 173 ? -6.463 -2.218 -6.017 1.00 91.25 173 GLY A C 1
ATOM 1427 O O . GLY A 1 173 ? -7.272 -2.308 -6.935 1.00 91.25 173 GLY A O 1
ATOM 1428 N N . GLY A 1 174 ? -5.652 -3.221 -5.666 1.00 90.50 174 GLY A N 1
ATOM 1429 C CA . GLY A 1 174 ? -5.815 -4.596 -6.160 1.00 90.50 174 GLY A CA 1
ATOM 1430 C C . GLY A 1 174 ? -7.155 -5.232 -5.761 1.00 90.50 174 GLY A C 1
ATOM 1431 O O . GLY A 1 174 ? -7.951 -4.634 -5.038 1.00 90.50 174 GLY A O 1
ATOM 1432 N N . THR A 1 175 ? -7.403 -6.455 -6.225 1.00 93.88 175 THR A N 1
ATOM 1433 C CA . THR A 1 175 ? -8.677 -7.152 -5.969 1.00 93.88 175 THR A CA 1
ATOM 1434 C C . THR A 1 175 ? -8.817 -7.588 -4.511 1.00 93.88 175 THR A C 1
ATOM 1436 O O . THR A 1 175 ? -7.828 -7.802 -3.796 1.00 93.88 175 THR A O 1
ATOM 1439 N N . ARG A 1 176 ? -10.059 -7.806 -4.066 1.00 94.56 176 ARG A N 1
ATOM 1440 C CA . ARG A 1 176 ? -10.343 -8.288 -2.711 1.00 94.56 176 ARG A CA 1
ATOM 1441 C C . ARG A 1 176 ? -9.633 -9.611 -2.403 1.00 94.56 176 ARG A C 1
ATOM 1443 O O . ARG A 1 176 ? -9.157 -9.814 -1.278 1.00 94.56 176 ARG A O 1
ATOM 1450 N N . GLU A 1 177 ? -9.537 -10.493 -3.393 1.00 95.75 177 GLU A N 1
ATOM 1451 C CA . GLU A 1 177 ? -8.863 -11.789 -3.333 1.00 95.75 177 GLU A CA 1
ATOM 1452 C C . GLU A 1 177 ? -7.343 -11.634 -3.196 1.00 95.75 177 GLU A C 1
ATOM 1454 O O . GLU A 1 177 ? -6.713 -12.335 -2.400 1.00 95.75 177 GLU A O 1
ATOM 1459 N N . GLU A 1 178 ? -6.740 -10.687 -3.918 1.00 95.25 178 GLU A N 1
ATOM 1460 C CA . GLU A 1 178 ? -5.313 -10.373 -3.804 1.00 95.25 178 GLU A CA 1
ATOM 1461 C C . GLU A 1 178 ? -4.965 -9.820 -2.427 1.00 95.25 178 GLU A C 1
ATOM 1463 O O . GLU A 1 178 ? -4.012 -10.296 -1.806 1.00 95.25 178 GLU A O 1
ATOM 1468 N N . TYR A 1 179 ? -5.764 -8.886 -1.900 1.00 96.50 179 TYR A N 1
ATOM 1469 C CA . TYR A 1 179 ? -5.597 -8.420 -0.524 1.00 96.50 179 TYR A CA 1
ATOM 1470 C C . TYR A 1 179 ? -5.740 -9.585 0.465 1.00 96.50 179 TYR A C 1
ATOM 1472 O O . TYR A 1 179 ? -4.961 -9.682 1.408 1.00 96.50 179 TYR A O 1
ATOM 1480 N N . SER A 1 180 ? -6.685 -10.509 0.258 1.00 95.94 180 SER A N 1
ATOM 1481 C CA . SER A 1 180 ? -6.854 -11.690 1.123 1.00 95.94 180 SER A CA 1
ATOM 1482 C C . SER A 1 180 ? -5.615 -12.593 1.143 1.00 95.94 180 SER A C 1
ATOM 1484 O O . SER A 1 180 ? -5.220 -13.089 2.197 1.00 95.94 180 SER A O 1
ATOM 1486 N N . ARG A 1 181 ? -4.973 -12.774 -0.015 1.00 95.75 181 ARG A N 1
ATOM 1487 C CA . ARG A 1 181 ? -3.768 -13.597 -0.164 1.00 95.75 181 ARG A CA 1
ATOM 1488 C C . ARG A 1 181 ? -2.499 -12.920 0.362 1.00 95.75 181 ARG A C 1
ATOM 1490 O O . ARG A 1 181 ? -1.632 -13.608 0.896 1.00 95.75 181 ARG A O 1
ATOM 1497 N N . LEU A 1 182 ? -2.351 -11.610 0.164 1.00 95.88 182 LEU A N 1
ATOM 1498 C CA . LEU A 1 182 ? -1.088 -10.895 0.401 1.00 95.88 182 LEU A CA 1
ATOM 1499 C C . LEU A 1 182 ? -0.994 -10.251 1.790 1.00 95.88 182 LEU A C 1
ATOM 1501 O O . LEU A 1 182 ? 0.110 -10.067 2.312 1.00 95.88 182 LEU A O 1
ATOM 1505 N N . MET A 1 183 ? -2.128 -9.892 2.388 1.00 96.94 183 MET A N 1
ATOM 1506 C CA . MET A 1 183 ? -2.177 -9.169 3.657 1.00 96.94 183 MET A CA 1
ATOM 1507 C C . MET A 1 183 ? -2.438 -10.096 4.843 1.00 96.94 183 MET A C 1
ATOM 1509 O O . MET A 1 183 ? -2.982 -11.190 4.679 1.00 96.94 183 MET A O 1
ATOM 1513 N N . PRO A 1 184 ? -2.106 -9.663 6.073 1.00 97.25 184 PRO A N 1
ATOM 1514 C CA . PRO A 1 184 ? -2.540 -10.389 7.252 1.00 97.25 184 PRO A CA 1
ATOM 1515 C C . PRO A 1 184 ? -4.078 -10.502 7.282 1.00 97.25 184 PRO A C 1
ATOM 1517 O O . PRO A 1 184 ? -4.786 -9.543 6.961 1.00 97.25 184 PRO A O 1
ATOM 1520 N N . PRO A 1 185 ? -4.630 -11.655 7.687 1.00 93.94 185 PRO A N 1
ATOM 1521 C CA . PRO A 1 185 ? -6.075 -11.836 7.738 1.00 93.94 185 PRO A CA 1
ATOM 1522 C C . PRO A 1 185 ? -6.696 -10.917 8.796 1.00 93.94 185 PRO A C 1
ATOM 1524 O O . PRO A 1 185 ? -6.154 -10.782 9.894 1.00 93.94 185 PRO A O 1
ATOM 1527 N N . TYR A 1 186 ? -7.857 -10.330 8.486 1.00 95.56 186 TYR A N 1
ATOM 1528 C CA . TYR A 1 186 ? -8.590 -9.412 9.374 1.00 95.56 186 TYR A CA 1
ATOM 1529 C C . TYR A 1 186 ? -7.757 -8.209 9.861 1.00 95.56 186 TYR A C 1
ATOM 1531 O O . TYR A 1 186 ? -7.865 -7.801 11.015 1.00 95.56 186 TYR A O 1
ATOM 1539 N N . SER A 1 187 ? -6.903 -7.642 9.001 1.00 98.00 187 SER A N 1
ATOM 1540 C CA . SER A 1 187 ? -6.050 -6.497 9.358 1.00 98.00 187 SER A CA 1
ATOM 1541 C C . SER A 1 187 ? -6.378 -5.195 8.631 1.00 98.00 187 SER A C 1
ATOM 1543 O O . SER A 1 187 ? -5.670 -4.216 8.832 1.00 98.00 187 SER A O 1
ATOM 1545 N N . TYR A 1 188 ? -7.378 -5.174 7.755 1.00 98.56 188 TYR A N 1
ATOM 1546 C CA . TYR A 1 188 ? -7.720 -4.037 6.897 1.00 98.56 188 TYR A CA 1
ATOM 1547 C C . TYR A 1 188 ? -9.221 -4.023 6.609 1.00 98.56 188 TYR A C 1
ATOM 1549 O O . TYR A 1 188 ? -9.890 -5.044 6.758 1.00 98.56 188 TYR A O 1
ATOM 1557 N N . ILE A 1 189 ? -9.729 -2.869 6.181 1.00 98.75 189 ILE A N 1
ATOM 1558 C CA . ILE A 1 189 ? -11.096 -2.694 5.682 1.00 98.75 189 ILE A CA 1
ATOM 1559 C C . ILE A 1 189 ? -10.991 -2.459 4.177 1.00 98.75 189 ILE A C 1
ATOM 1561 O O . ILE A 1 189 ? -10.404 -1.459 3.767 1.00 98.75 189 ILE A O 1
ATOM 1565 N N . HIS A 1 190 ? -11.503 -3.377 3.360 1.00 98.38 190 HIS A N 1
ATOM 1566 C CA . HIS A 1 190 ? -11.496 -3.218 1.906 1.00 98.38 190 HIS A CA 1
ATOM 1567 C C . HIS A 1 190 ? -12.730 -2.433 1.464 1.00 98.38 190 HIS A C 1
ATOM 1569 O O . HIS A 1 190 ? -13.835 -2.760 1.883 1.00 98.38 190 HIS A O 1
ATOM 1575 N N . ALA A 1 191 ? -12.562 -1.402 0.635 1.00 97.81 191 ALA A N 1
ATOM 1576 C CA . ALA A 1 191 ? -13.694 -0.586 0.194 1.00 97.81 191 ALA A CA 1
ATOM 1577 C C . ALA A 1 191 ? -14.716 -1.396 -0.626 1.00 97.81 191 ALA A C 1
ATOM 1579 O O . ALA A 1 191 ? -15.911 -1.229 -0.413 1.00 97.81 191 ALA A O 1
ATOM 1580 N N . ASP A 1 192 ? -14.252 -2.330 -1.465 1.00 95.69 192 ASP A N 1
ATOM 1581 C CA . ASP A 1 192 ? -15.134 -3.200 -2.269 1.00 95.69 192 ASP A CA 1
ATOM 1582 C C . ASP A 1 192 ? -15.931 -4.239 -1.451 1.00 95.69 192 ASP A C 1
ATOM 1584 O O . ASP A 1 192 ? -16.734 -4.968 -2.022 1.00 95.69 192 ASP A O 1
ATOM 1588 N N . ASP A 1 193 ? -15.747 -4.321 -0.124 1.00 97.56 193 ASP A N 1
ATOM 1589 C CA . ASP A 1 193 ? -16.598 -5.161 0.740 1.00 97.56 193 ASP A CA 1
ATOM 1590 C C . ASP A 1 193 ? -17.988 -4.523 0.995 1.00 97.56 193 ASP A C 1
ATOM 1592 O O . ASP A 1 193 ? -18.805 -5.096 1.720 1.00 97.56 193 ASP A O 1
ATOM 1596 N N . PHE A 1 194 ? -18.258 -3.329 0.448 1.00 98.25 194 PHE A N 1
ATOM 1597 C CA . PHE A 1 194 ? -19.457 -2.534 0.720 1.00 98.25 194 PHE A CA 1
ATOM 1598 C C . PHE A 1 194 ? -20.134 -2.060 -0.568 1.00 98.25 194 PHE A C 1
ATOM 1600 O O . PHE A 1 194 ? -19.470 -1.619 -1.503 1.00 98.25 194 PHE A O 1
ATOM 1607 N N . ASP A 1 195 ? -21.468 -2.066 -0.571 1.00 97.44 195 ASP A N 1
ATOM 1608 C CA . ASP A 1 195 ? -22.276 -1.656 -1.729 1.00 97.44 195 ASP A CA 1
ATOM 1609 C C . ASP A 1 195 ? -22.231 -0.139 -1.992 1.00 97.44 195 ASP A C 1
ATOM 1611 O O . ASP A 1 195 ? -22.519 0.317 -3.101 1.00 97.44 195 ASP A O 1
ATOM 1615 N N . SER A 1 196 ? -21.890 0.664 -0.977 1.00 98.06 196 SER A N 1
ATOM 1616 C CA . SER A 1 196 ? -21.801 2.120 -1.090 1.00 98.06 196 SER A CA 1
ATOM 1617 C C . SER A 1 196 ? -20.792 2.737 -0.115 1.00 98.06 196 SER A C 1
ATOM 1619 O O . SER A 1 196 ? -20.333 2.108 0.846 1.00 98.06 196 SER A O 1
ATOM 1621 N N . ILE A 1 197 ? -20.461 4.011 -0.342 1.00 98.12 197 ILE A N 1
ATOM 1622 C CA . ILE A 1 197 ? -19.548 4.757 0.530 1.00 98.12 197 ILE A CA 1
ATOM 1623 C C . ILE A 1 197 ? -20.159 5.022 1.913 1.00 98.12 197 ILE A C 1
ATOM 1625 O O . ILE A 1 197 ? -19.446 5.028 2.916 1.00 98.12 197 ILE A O 1
ATOM 1629 N N . GLU A 1 198 ? -21.483 5.163 1.988 1.00 98.50 198 GLU A N 1
ATOM 1630 C CA . GLU A 1 198 ? -22.245 5.251 3.231 1.00 98.50 198 GLU A CA 1
ATOM 1631 C C . GLU A 1 198 ? -22.145 3.952 4.028 1.00 98.50 198 GLU A C 1
ATOM 1633 O O . GLU A 1 198 ? -22.019 3.985 5.252 1.00 98.50 198 GLU A O 1
ATOM 1638 N N . ASP A 1 199 ? -22.214 2.803 3.358 1.00 98.75 199 ASP A N 1
ATOM 1639 C CA . ASP A 1 199 ? -22.134 1.481 3.980 1.00 98.75 199 ASP A CA 1
ATOM 1640 C C . ASP A 1 199 ? -20.737 1.241 4.560 1.00 98.75 199 ASP A C 1
ATOM 1642 O O . ASP A 1 199 ? -20.603 0.868 5.734 1.00 98.75 199 ASP A O 1
ATOM 1646 N N . LEU A 1 200 ? -19.706 1.590 3.785 1.00 98.81 200 LEU A N 1
ATOM 1647 C CA . LEU A 1 200 ? -18.320 1.640 4.241 1.00 98.81 200 LEU A CA 1
ATOM 1648 C C . LEU A 1 200 ? -18.173 2.567 5.460 1.00 98.81 200 LEU A C 1
ATOM 1650 O O . LEU A 1 200 ? -17.617 2.168 6.486 1.00 98.81 200 LEU A O 1
ATOM 1654 N N . ALA A 1 201 ? -18.710 3.788 5.398 1.00 98.81 201 ALA A N 1
ATOM 1655 C CA . ALA A 1 201 ? -18.631 4.755 6.488 1.00 98.81 201 ALA A CA 1
ATOM 1656 C C . ALA A 1 201 ? -19.342 4.277 7.764 1.00 98.81 201 ALA A C 1
ATOM 1658 O O . ALA A 1 201 ? -18.800 4.415 8.866 1.00 98.81 201 ALA A O 1
ATOM 1659 N N . ARG A 1 202 ? -20.531 3.667 7.643 1.00 98.81 202 ARG A N 1
ATOM 1660 C CA . ARG A 1 202 ? -21.259 3.075 8.780 1.00 98.81 202 ARG A CA 1
ATOM 1661 C C . ARG A 1 202 ? -20.434 1.981 9.444 1.00 98.81 202 ARG A C 1
ATOM 1663 O O . ARG A 1 202 ? -20.368 1.926 10.675 1.00 98.81 202 ARG A O 1
ATOM 1670 N N . TYR A 1 203 ? -19.768 1.142 8.655 1.00 98.81 203 TYR A N 1
ATOM 1671 C CA . TYR A 1 203 ? -18.890 0.112 9.190 1.00 98.81 203 TYR A CA 1
ATOM 1672 C C . TYR A 1 203 ? -17.646 0.698 9.872 1.00 98.81 203 TYR A C 1
ATOM 1674 O O . TYR A 1 203 ? -17.336 0.308 10.999 1.00 98.81 203 TYR A O 1
ATOM 1682 N N . ILE A 1 204 ? -16.982 1.686 9.263 1.00 98.81 204 ILE A N 1
ATOM 1683 C CA . ILE A 1 204 ? -15.827 2.370 9.868 1.00 98.81 204 ILE A CA 1
ATOM 1684 C C . ILE A 1 204 ? -16.220 3.032 11.198 1.00 98.81 204 ILE A C 1
ATOM 1686 O O . ILE A 1 204 ? -15.506 2.869 12.186 1.00 98.81 204 ILE A O 1
ATOM 1690 N N . ASN A 1 205 ? -17.371 3.708 11.273 1.00 98.75 205 ASN A N 1
ATOM 1691 C CA . ASN A 1 205 ? -17.894 4.284 12.519 1.00 98.75 205 ASN A CA 1
ATOM 1692 C C . ASN A 1 205 ? -18.174 3.214 13.582 1.00 98.75 205 ASN A C 1
ATOM 1694 O O . ASN A 1 205 ? -17.779 3.375 14.739 1.00 98.75 205 ASN A O 1
ATOM 1698 N N . LYS A 1 206 ? -18.785 2.086 13.196 1.00 98.62 206 LYS A N 1
ATOM 1699 C CA . LYS A 1 206 ? -19.016 0.948 14.098 1.00 98.62 206 LYS A CA 1
ATOM 1700 C C . LYS A 1 206 ? -17.704 0.407 14.674 1.00 98.62 206 LYS A C 1
ATOM 1702 O O . LYS A 1 206 ? -17.622 0.178 15.879 1.00 98.62 206 LYS A O 1
ATOM 1707 N N . VAL A 1 207 ? -16.683 0.211 13.838 1.00 98.62 207 VAL A N 1
ATOM 1708 C CA . VAL A 1 207 ? -15.356 -0.251 14.277 1.00 98.62 207 VAL A CA 1
ATOM 1709 C C . VAL A 1 207 ? -14.677 0.813 15.143 1.00 98.62 207 VAL A C 1
ATOM 1711 O O . VAL A 1 207 ? -14.201 0.511 16.232 1.00 98.62 207 VAL A O 1
ATOM 1714 N N . GLY A 1 208 ? -14.674 2.072 14.707 1.00 98.06 208 GLY A N 1
ATOM 1715 C CA . GLY A 1 208 ? -14.007 3.186 15.380 1.00 98.06 208 GLY A CA 1
ATOM 1716 C C . GLY A 1 208 ? -14.619 3.589 16.722 1.00 98.06 208 GLY A C 1
ATOM 1717 O O . GLY A 1 208 ? -13.910 4.175 17.542 1.00 98.06 208 GLY A O 1
ATOM 1718 N N . GLY A 1 209 ? -15.894 3.259 16.954 1.00 97.81 209 GLY A N 1
ATOM 1719 C CA . GLY A 1 209 ? -16.622 3.490 18.206 1.00 97.81 209 GLY A CA 1
ATOM 1720 C C . GLY A 1 209 ? -16.682 2.286 19.153 1.00 97.81 209 GLY A C 1
ATOM 1721 O O . GLY A 1 209 ? -17.154 2.432 20.278 1.00 97.81 209 GLY A O 1
ATOM 1722 N N . ASN A 1 210 ? -16.204 1.106 18.741 1.00 98.31 210 ASN A N 1
ATOM 1723 C CA . ASN A 1 210 ? -16.265 -0.114 19.548 1.00 98.31 210 ASN A CA 1
ATOM 1724 C C . ASN A 1 210 ? -14.860 -0.623 19.901 1.00 98.31 210 ASN A C 1
ATOM 1726 O O . ASN A 1 210 ? -14.111 -1.089 19.042 1.00 98.31 210 ASN A O 1
ATOM 1730 N N . GLU A 1 211 ? -14.516 -0.566 21.190 1.00 97.56 211 GLU A N 1
ATOM 1731 C CA . GLU A 1 211 ? -13.198 -0.960 21.700 1.00 97.56 211 GLU A CA 1
ATOM 1732 C C . GLU A 1 211 ? -12.838 -2.411 21.356 1.00 97.56 211 GLU A C 1
ATOM 1734 O O . GLU A 1 211 ? -11.728 -2.675 20.891 1.00 97.56 211 GLU A O 1
ATOM 1739 N N . THR A 1 212 ? -13.764 -3.351 21.543 1.00 97.25 212 THR A N 1
ATOM 1740 C CA . THR A 1 212 ? -13.535 -4.774 21.265 1.00 97.25 212 THR A CA 1
ATOM 1741 C C . THR A 1 212 ? -13.317 -5.018 19.775 1.00 97.25 212 THR A C 1
ATOM 1743 O O . THR A 1 212 ? -12.346 -5.672 19.395 1.00 97.25 212 THR A O 1
ATOM 1746 N N . LEU A 1 213 ? -14.181 -4.456 18.926 1.00 97.69 213 LEU A N 1
ATOM 1747 C CA . LEU A 1 213 ? -14.118 -4.650 17.480 1.00 97.69 213 LEU A CA 1
ATOM 1748 C C . LEU A 1 213 ? -12.848 -4.035 16.886 1.00 97.69 213 LEU A C 1
ATOM 1750 O O . LEU A 1 213 ? -12.183 -4.675 16.079 1.00 97.69 213 LEU A O 1
ATOM 1754 N N . TYR A 1 214 ? -12.469 -2.829 17.318 1.00 98.38 214 TYR A N 1
ATOM 1755 C CA . TYR A 1 214 ? -11.234 -2.191 16.866 1.00 98.38 214 TYR A CA 1
ATOM 1756 C C . TYR A 1 214 ? -9.987 -2.983 17.278 1.00 98.38 214 TYR A C 1
ATOM 1758 O O . TYR A 1 214 ? -9.078 -3.162 16.474 1.00 98.38 214 TYR A O 1
ATOM 1766 N N . ASN A 1 215 ? -9.929 -3.481 18.519 1.00 97.00 215 ASN A N 1
ATOM 1767 C CA . ASN A 1 215 ? -8.779 -4.263 18.978 1.00 97.00 215 ASN A CA 1
ATOM 1768 C C . ASN A 1 215 ? -8.640 -5.604 18.232 1.00 97.00 215 ASN A C 1
ATOM 1770 O O . ASN A 1 215 ? -7.512 -6.050 18.020 1.00 97.00 215 ASN A O 1
ATOM 1774 N N . ALA A 1 216 ? -9.741 -6.203 17.761 1.00 96.81 216 ALA A N 1
ATOM 1775 C CA . ALA A 1 216 ? -9.706 -7.436 16.968 1.00 96.81 216 ALA A CA 1
ATOM 1776 C C . ALA A 1 216 ? -8.913 -7.286 15.649 1.00 96.81 216 ALA A C 1
ATOM 1778 O O . ALA A 1 216 ? -8.253 -8.231 15.218 1.00 96.81 216 ALA A O 1
ATOM 1779 N N . TYR A 1 217 ? -8.860 -6.081 15.061 1.00 97.88 217 TYR A N 1
ATOM 1780 C CA . TYR A 1 217 ? -8.042 -5.786 13.870 1.00 97.88 217 TYR A CA 1
ATOM 1781 C C . TYR A 1 217 ? -6.526 -5.884 14.097 1.00 97.88 217 TYR A C 1
ATOM 1783 O O . TYR A 1 217 ? -5.746 -5.742 13.156 1.00 97.88 217 TYR A O 1
ATOM 1791 N N . PHE A 1 218 ? -6.078 -6.112 15.333 1.00 96.25 218 PHE A N 1
ATOM 1792 C CA . PHE A 1 218 ? -4.666 -6.261 15.684 1.00 96.25 218 PHE A CA 1
ATOM 1793 C C . PHE A 1 218 ? -4.295 -7.698 16.072 1.00 96.25 218 PHE A C 1
ATOM 1795 O O . PHE A 1 218 ? -3.113 -7.985 16.272 1.00 96.25 218 PHE A O 1
ATOM 1802 N N . ASP A 1 219 ? -5.258 -8.627 16.116 1.00 94.31 219 ASP A N 1
ATOM 1803 C CA . ASP A 1 219 ? -5.015 -10.023 16.506 1.00 94.31 219 ASP A CA 1
ATOM 1804 C C . ASP A 1 219 ? -4.106 -10.777 15.528 1.00 94.31 219 ASP A C 1
ATOM 1806 O O . ASP A 1 219 ? -3.403 -11.713 15.921 1.00 94.31 219 ASP A O 1
ATOM 1810 N N . TRP A 1 220 ? -4.046 -10.351 14.263 1.00 95.62 220 TRP A N 1
ATOM 1811 C CA . TRP A 1 220 ? -3.129 -10.913 13.267 1.00 95.62 220 TRP A CA 1
ATOM 1812 C C . TRP A 1 220 ? -1.656 -10.841 13.703 1.00 95.62 220 TRP A C 1
ATOM 1814 O O . TRP A 1 220 ? -0.861 -11.689 13.295 1.00 95.62 220 TRP A O 1
ATOM 1824 N N . ARG A 1 221 ? -1.287 -9.898 14.586 1.00 94.50 221 ARG A N 1
ATOM 1825 C CA . ARG A 1 221 ? 0.081 -9.754 15.122 1.00 94.50 221 ARG A CA 1
ATOM 1826 C C . ARG A 1 221 ? 0.517 -10.935 15.988 1.00 94.50 221 ARG A C 1
ATOM 1828 O O . ARG A 1 221 ? 1.710 -11.199 16.114 1.00 94.50 221 ARG A O 1
ATOM 1835 N N . LYS A 1 222 ? -0.436 -11.680 16.555 1.00 93.38 222 LYS A N 1
ATOM 1836 C CA . LYS A 1 222 ? -0.167 -12.937 17.276 1.00 93.38 222 LYS A CA 1
ATOM 1837 C C . LYS A 1 222 ? 0.161 -14.077 16.309 1.00 93.38 222 LYS A C 1
ATOM 1839 O O . LYS A 1 222 ? 0.812 -15.045 16.692 1.00 93.38 222 LYS A O 1
ATOM 1844 N N . LYS A 1 223 ? -0.295 -13.961 15.059 1.00 94.50 223 LYS A N 1
ATOM 1845 C CA . LYS A 1 223 ? -0.230 -15.001 14.025 1.00 94.50 223 LYS A CA 1
ATOM 1846 C C . LYS A 1 223 ? 0.899 -14.784 13.023 1.00 94.50 223 LYS A C 1
ATOM 1848 O O . LYS A 1 223 ? 1.244 -15.717 12.316 1.00 94.50 223 LYS A O 1
ATOM 1853 N N . GLY A 1 224 ? 1.473 -13.585 12.940 1.00 95.12 224 GLY A N 1
ATOM 1854 C CA . GLY A 1 224 ? 2.588 -13.304 12.041 1.00 95.12 224 GLY A CA 1
ATOM 1855 C C . GLY A 1 224 ? 3.123 -11.882 12.156 1.00 95.12 224 GLY A C 1
ATOM 1856 O O . GLY A 1 224 ? 2.713 -11.107 13.020 1.00 95.12 224 GLY A O 1
ATOM 1857 N N . LYS A 1 225 ? 4.043 -11.535 11.257 1.00 95.62 225 LYS A N 1
ATOM 1858 C CA . LYS A 1 225 ? 4.626 -10.193 11.136 1.00 95.62 225 LYS A CA 1
ATOM 1859 C C . LYS A 1 225 ? 4.460 -9.654 9.724 1.00 95.62 225 LYS A C 1
ATOM 1861 O O . LYS A 1 225 ? 4.509 -10.416 8.766 1.00 95.62 225 LYS A O 1
ATOM 1866 N N . VAL A 1 226 ? 4.322 -8.341 9.610 1.00 96.44 226 VAL A N 1
ATOM 1867 C CA . VAL A 1 226 ? 4.491 -7.631 8.339 1.00 96.44 226 VAL A CA 1
ATOM 1868 C C . VAL A 1 226 ? 5.892 -7.051 8.264 1.00 96.44 226 VAL A C 1
ATOM 1870 O O . VAL A 1 226 ? 6.462 -6.673 9.289 1.00 96.44 226 VAL A O 1
ATOM 1873 N N . GLN A 1 227 ? 6.436 -6.991 7.056 1.00 95.00 227 GLN A N 1
ATOM 1874 C CA . GLN A 1 227 ? 7.712 -6.357 6.781 1.00 95.00 227 GLN A CA 1
ATOM 1875 C C . GLN A 1 227 ? 7.585 -5.514 5.519 1.00 95.00 227 GLN A C 1
ATOM 1877 O O . GLN A 1 227 ? 7.397 -6.039 4.428 1.00 95.00 227 GLN A O 1
ATOM 1882 N N . GLN A 1 228 ? 7.734 -4.208 5.673 1.00 92.44 228 GLN A N 1
ATOM 1883 C CA . GLN A 1 228 ? 7.907 -3.269 4.585 1.00 92.44 228 GLN A CA 1
ATOM 1884 C C . GLN A 1 228 ? 9.347 -3.347 4.081 1.00 92.44 228 GLN A C 1
ATOM 1886 O O . GLN A 1 228 ? 10.310 -3.375 4.860 1.00 92.44 228 GLN A O 1
ATOM 1891 N N . GLN A 1 229 ? 9.491 -3.380 2.762 1.00 91.56 229 GLN A N 1
ATOM 1892 C CA . GLN A 1 229 ? 10.770 -3.406 2.084 1.00 91.56 229 GLN A CA 1
ATOM 1893 C C . GLN A 1 229 ? 11.363 -1.999 2.009 1.00 91.56 229 GLN A C 1
ATOM 1895 O O . GLN A 1 229 ? 10.740 -1.047 1.528 1.00 91.56 229 GLN A O 1
ATOM 1900 N N . GLY A 1 230 ? 12.613 -1.876 2.457 1.00 87.50 230 GLY A N 1
ATOM 1901 C CA . GLY A 1 230 ? 13.356 -0.626 2.363 1.00 87.50 230 GLY A CA 1
ATOM 1902 C C . GLY A 1 230 ? 13.487 -0.158 0.913 1.00 87.50 230 GLY A C 1
ATOM 1903 O O . GLY A 1 230 ? 13.680 -0.968 0.009 1.00 87.50 230 GLY A O 1
ATOM 1904 N N . PHE A 1 231 ? 13.426 1.160 0.707 1.00 82.19 231 PHE A N 1
ATOM 1905 C CA . PHE A 1 231 ? 13.481 1.801 -0.613 1.00 82.19 231 PHE A CA 1
ATOM 1906 C C . PHE A 1 231 ? 14.613 1.257 -1.498 1.00 82.19 231 PHE A C 1
ATOM 1908 O O . PHE A 1 231 ? 14.382 0.907 -2.647 1.00 82.19 231 PHE A O 1
ATOM 1915 N N . LYS A 1 232 ? 15.816 1.068 -0.945 1.00 79.00 232 LYS A N 1
ATOM 1916 C CA . LYS A 1 232 ? 16.983 0.588 -1.700 1.00 79.00 232 LYS A CA 1
ATOM 1917 C C . LYS A 1 232 ? 16.817 -0.808 -2.321 1.00 79.00 232 LYS A C 1
ATOM 1919 O O . LYS A 1 232 ? 17.342 -1.068 -3.392 1.00 79.00 232 LYS A O 1
ATOM 1924 N N . TYR A 1 233 ? 16.044 -1.694 -1.697 1.00 85.00 233 TYR A N 1
ATOM 1925 C CA . TYR A 1 233 ? 15.815 -3.057 -2.196 1.00 85.00 233 TYR A CA 1
ATOM 1926 C C . TYR A 1 233 ? 14.783 -3.123 -3.329 1.00 85.00 233 TYR A C 1
ATOM 1928 O O . TYR A 1 233 ? 14.605 -4.181 -3.938 1.00 85.00 233 TYR A O 1
ATOM 1936 N N . ARG A 1 234 ? 14.077 -2.017 -3.576 1.00 85.94 234 ARG A N 1
ATOM 1937 C CA . ARG A 1 234 ? 12.986 -1.918 -4.548 1.00 85.94 234 ARG A CA 1
ATOM 1938 C C . ARG A 1 234 ? 13.432 -1.382 -5.906 1.00 85.94 234 ARG A C 1
ATOM 1940 O O . ARG A 1 234 ? 12.683 -1.497 -6.869 1.00 85.94 234 ARG A O 1
ATOM 1947 N N . PHE A 1 235 ? 14.644 -0.830 -5.996 1.00 76.81 235 PHE A N 1
ATOM 1948 C CA . PHE A 1 235 ? 15.165 -0.252 -7.232 1.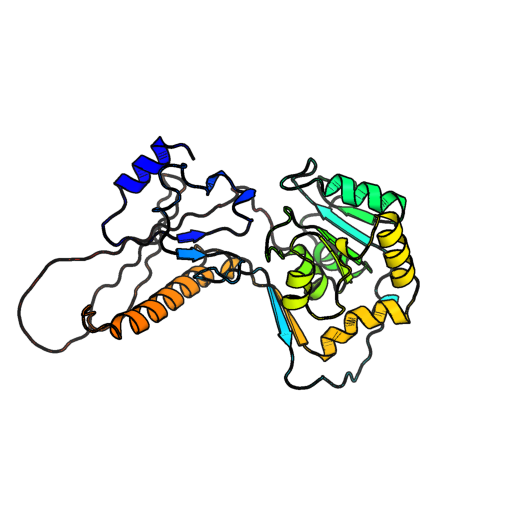00 76.81 235 PHE A CA 1
ATOM 1949 C C . PHE A 1 235 ? 16.496 -0.883 -7.640 1.00 76.81 235 PHE A C 1
ATOM 1951 O O . PHE A 1 235 ? 17.403 -0.978 -6.812 1.00 76.81 235 PHE A O 1
ATOM 1958 N N . PRO A 1 236 ? 16.672 -1.201 -8.930 1.00 69.88 236 PRO A N 1
ATOM 1959 C CA . PRO A 1 236 ? 17.858 -1.877 -9.458 1.00 69.88 236 PRO A CA 1
ATOM 1960 C C . PRO A 1 236 ? 19.119 -0.995 -9.554 1.00 69.88 236 PRO A C 1
ATOM 1962 O O . PRO A 1 236 ? 20.075 -1.372 -10.217 1.00 69.88 236 PRO A O 1
ATOM 1965 N N . VAL A 1 237 ? 19.146 0.179 -8.916 1.00 71.62 237 VAL A N 1
ATOM 1966 C CA . VAL A 1 237 ? 20.310 1.097 -8.930 1.00 71.62 237 VAL A CA 1
ATOM 1967 C C . VAL A 1 237 ? 20.971 1.314 -7.590 1.00 71.62 237 VAL A C 1
ATOM 1969 O O . VAL A 1 237 ? 21.996 1.990 -7.507 1.00 71.62 237 VAL A O 1
ATOM 1972 N N . PHE A 1 238 ? 20.363 0.792 -6.535 1.00 72.06 238 PHE A N 1
ATOM 1973 C CA . PHE A 1 238 ? 21.037 0.689 -5.258 1.00 72.06 238 PHE A CA 1
ATOM 1974 C C . PHE A 1 238 ? 21.720 -0.663 -5.198 1.00 72.06 238 PHE A C 1
ATOM 1976 O O . PHE A 1 238 ? 21.253 -1.627 -5.807 1.00 72.06 238 PHE A O 1
ATOM 1983 N N . GLN A 1 239 ? 22.809 -0.727 -4.441 1.00 70.62 239 GLN A N 1
ATOM 1984 C CA . GLN A 1 239 ? 23.590 -1.945 -4.266 1.00 70.62 239 GLN A CA 1
ATOM 1985 C C . GLN A 1 239 ? 22.697 -3.136 -3.894 1.00 70.62 239 GLN A C 1
ATOM 1987 O O . GLN A 1 239 ? 22.822 -4.207 -4.472 1.00 70.62 239 GLN A O 1
ATOM 1992 N N . GLU A 1 240 ? 21.734 -2.930 -3.000 1.00 81.12 240 GLU A N 1
ATOM 1993 C CA . GLU A 1 240 ? 20.808 -3.958 -2.536 1.00 81.12 240 GLU A CA 1
ATOM 1994 C C . GLU A 1 240 ? 19.882 -4.483 -3.646 1.00 81.12 240 GLU A C 1
ATOM 1996 O O . GLU A 1 240 ? 19.638 -5.687 -3.738 1.00 81.12 240 GLU A O 1
ATOM 2001 N N . GLY A 1 241 ? 19.376 -3.598 -4.508 1.00 75.06 241 GLY A N 1
ATOM 2002 C CA . GLY A 1 241 ? 18.600 -3.994 -5.681 1.00 75.06 241 GLY A CA 1
ATOM 2003 C C . GLY A 1 241 ? 19.459 -4.693 -6.734 1.00 75.06 241 GLY A C 1
ATOM 2004 O O . GLY A 1 241 ? 19.033 -5.702 -7.288 1.00 75.06 241 GLY A O 1
ATOM 2005 N N . VAL A 1 242 ? 20.693 -4.230 -6.953 1.00 76.25 242 VAL A N 1
ATOM 2006 C CA . VAL A 1 242 ? 21.652 -4.894 -7.851 1.00 76.25 242 VAL A CA 1
ATOM 2007 C C . VAL A 1 242 ? 21.977 -6.306 -7.361 1.00 76.25 242 VAL A C 1
ATOM 2009 O O . VAL A 1 242 ? 21.987 -7.236 -8.164 1.00 76.25 242 VAL A O 1
ATOM 2012 N N . CYS A 1 243 ? 22.147 -6.517 -6.052 1.00 76.06 243 CYS A N 1
ATOM 2013 C CA . CYS A 1 243 ? 22.361 -7.854 -5.493 1.00 76.06 243 CYS A CA 1
ATOM 2014 C C . CYS A 1 243 ? 21.216 -8.823 -5.826 1.00 76.06 243 CYS A C 1
ATOM 2016 O O . CYS A 1 243 ? 21.475 -9.995 -6.089 1.00 76.06 243 CYS A O 1
ATOM 2018 N N . LYS A 1 244 ? 19.960 -8.354 -5.877 1.00 82.19 244 LYS A N 1
ATOM 2019 C CA . LYS A 1 244 ? 18.830 -9.194 -6.312 1.00 82.19 244 LYS A CA 1
ATOM 2020 C C . LYS A 1 244 ? 18.949 -9.609 -7.779 1.00 82.19 244 LYS A C 1
ATOM 2022 O O . LYS A 1 244 ? 18.622 -10.745 -8.106 1.00 82.19 244 LYS A O 1
ATOM 2027 N N . ILE A 1 245 ? 19.429 -8.712 -8.642 1.00 81.38 245 ILE A N 1
ATOM 2028 C CA . ILE A 1 245 ? 19.666 -9.008 -10.063 1.00 81.38 245 ILE A CA 1
ATOM 2029 C C . ILE A 1 245 ? 20.758 -10.060 -10.208 1.00 81.38 245 ILE A C 1
ATOM 2031 O O . ILE A 1 245 ? 20.556 -11.040 -10.917 1.00 81.38 245 ILE A O 1
ATOM 2035 N N . VAL A 1 246 ? 21.884 -9.887 -9.510 1.00 76.75 246 VAL A N 1
ATOM 2036 C CA . VAL A 1 246 ? 22.989 -10.858 -9.528 1.00 76.75 246 VAL A CA 1
ATOM 2037 C C . VAL A 1 246 ? 22.506 -12.224 -9.056 1.00 76.75 246 VAL A C 1
ATOM 2039 O O . VAL A 1 246 ? 22.712 -13.214 -9.747 1.00 76.75 246 VAL A O 1
ATOM 2042 N N . HIS A 1 247 ? 21.779 -12.275 -7.939 1.00 79.75 247 HIS A N 1
ATOM 2043 C CA . HIS A 1 247 ? 21.256 -13.532 -7.414 1.00 79.75 247 HIS A CA 1
ATOM 2044 C C . HIS A 1 247 ? 20.282 -14.221 -8.384 1.00 79.75 247 HIS A C 1
ATOM 2046 O O . HIS A 1 247 ? 20.317 -15.441 -8.554 1.00 79.75 247 HIS A O 1
ATOM 2052 N N . TYR A 1 248 ? 19.425 -13.446 -9.056 1.00 84.25 248 TYR A N 1
ATOM 2053 C CA . TYR A 1 248 ? 18.543 -13.978 -10.093 1.00 84.25 248 TYR A CA 1
ATOM 2054 C C . TYR A 1 248 ? 19.332 -14.513 -11.294 1.00 84.25 248 TYR A C 1
ATOM 2056 O O . TYR A 1 248 ? 19.064 -15.620 -11.763 1.00 84.25 248 TYR A O 1
ATOM 2064 N N . PHE A 1 249 ? 20.347 -13.773 -11.746 1.00 77.38 249 PHE A N 1
ATOM 2065 C CA . PHE A 1 249 ? 21.232 -14.179 -12.835 1.00 77.38 249 PHE A CA 1
ATOM 2066 C C . PHE A 1 249 ? 21.960 -15.493 -12.517 1.00 77.38 249 PHE A C 1
ATOM 2068 O O . PHE A 1 249 ? 21.923 -16.419 -13.325 1.00 77.38 249 PHE A O 1
ATOM 2075 N N . GLU A 1 250 ? 22.548 -15.623 -11.325 1.00 70.88 250 GLU A N 1
ATOM 2076 C CA . GLU A 1 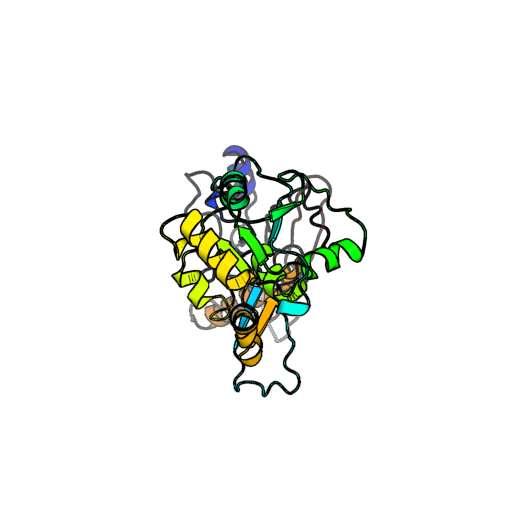250 ? 23.217 -16.850 -10.866 1.00 70.88 250 GLU A CA 1
ATOM 2077 C C . GLU A 1 250 ? 22.263 -18.049 -10.832 1.00 70.88 250 GLU A C 1
ATOM 2079 O O . GLU A 1 250 ? 22.604 -19.145 -11.284 1.00 70.88 250 GLU A O 1
ATOM 2084 N N . LYS A 1 251 ? 21.036 -17.849 -10.334 1.00 73.62 251 LYS A N 1
ATOM 2085 C CA . LYS A 1 251 ? 20.003 -18.890 -10.325 1.00 73.62 251 LYS A CA 1
ATOM 2086 C C . LYS A 1 251 ? 19.666 -19.349 -11.745 1.00 73.62 251 LYS A C 1
ATOM 2088 O O . LYS A 1 251 ? 19.562 -20.549 -11.982 1.00 73.62 251 LYS A O 1
ATOM 2093 N N . MET A 1 252 ? 19.529 -18.414 -12.682 1.00 68.69 252 MET A N 1
ATOM 2094 C CA . MET A 1 252 ? 19.254 -18.721 -14.086 1.00 68.69 252 MET A CA 1
ATOM 2095 C C . MET A 1 252 ? 20.430 -19.427 -14.764 1.00 68.69 252 MET A C 1
ATOM 2097 O O . MET A 1 252 ? 20.206 -20.377 -15.508 1.00 68.69 252 MET A O 1
ATOM 2101 N N . GLN A 1 253 ? 21.676 -19.044 -14.477 1.00 59.62 253 GLN A N 1
ATOM 2102 C CA . GLN A 1 253 ? 22.849 -19.745 -15.007 1.00 59.62 253 GLN A CA 1
ATOM 2103 C C . GLN A 1 253 ? 22.954 -21.178 -14.487 1.00 59.62 253 GLN A C 1
ATOM 2105 O O . GLN A 1 253 ? 23.169 -22.089 -15.279 1.00 59.62 253 GLN A O 1
ATOM 2110 N N . ASN A 1 254 ? 22.708 -21.411 -13.196 1.00 49.47 254 ASN A N 1
ATOM 2111 C CA . ASN A 1 254 ? 22.673 -22.770 -12.649 1.00 49.47 254 ASN A CA 1
ATOM 2112 C C . ASN A 1 254 ? 21.577 -23.643 -13.298 1.00 49.47 254 ASN A C 1
ATOM 2114 O O . ASN A 1 254 ? 21.755 -24.853 -13.415 1.00 49.47 254 ASN A O 1
ATOM 2118 N N . ILE A 1 255 ? 20.473 -23.042 -13.761 1.00 41.06 255 ILE A N 1
ATOM 2119 C CA . ILE A 1 255 ? 19.417 -23.717 -14.537 1.00 41.06 255 ILE A CA 1
ATOM 2120 C C . ILE A 1 255 ? 19.850 -23.943 -15.999 1.00 41.06 255 ILE A C 1
ATOM 2122 O O . ILE A 1 255 ? 19.576 -25.001 -16.561 1.00 41.06 255 ILE A O 1
ATOM 2126 N N . LEU A 1 256 ? 20.556 -22.993 -16.617 1.00 35.84 256 LEU A N 1
ATOM 2127 C CA . LEU A 1 256 ? 21.068 -23.112 -17.989 1.00 35.84 256 LEU A CA 1
ATOM 2128 C C . LEU A 1 256 ? 22.198 -24.150 -18.107 1.00 35.84 256 LEU A C 1
ATOM 2130 O O . LEU A 1 256 ? 22.259 -24.851 -19.113 1.00 35.84 256 LEU A O 1
ATOM 2134 N N . CYS A 1 257 ? 23.004 -24.340 -17.057 1.00 32.22 257 CYS A N 1
ATOM 2135 C CA . CYS A 1 257 ? 23.992 -25.422 -16.948 1.00 32.22 257 CYS A CA 1
ATOM 2136 C C . CYS A 1 257 ? 23.372 -26.834 -16.918 1.00 32.22 257 CYS A C 1
ATOM 2138 O O . CYS A 1 257 ? 24.090 -27.814 -17.106 1.00 32.22 257 CYS A O 1
ATOM 2140 N N . LEU A 1 258 ? 22.060 -26.966 -16.676 1.00 29.84 258 LEU A N 1
ATOM 2141 C CA . LEU A 1 258 ? 21.340 -28.247 -16.732 1.00 29.84 258 LEU A CA 1
ATOM 2142 C C . LEU A 1 258 ? 20.836 -28.586 -18.146 1.00 29.84 258 LEU A C 1
ATOM 2144 O O . LEU A 1 258 ? 20.274 -29.662 -18.349 1.00 29.84 258 LEU A O 1
ATOM 2148 N N . ASN A 1 259 ? 21.048 -27.704 -19.129 1.00 26.11 259 ASN A N 1
ATOM 2149 C CA . ASN A 1 259 ? 20.733 -27.956 -20.529 1.00 26.11 259 ASN A CA 1
ATOM 2150 C C . ASN A 1 259 ? 22.034 -28.303 -21.289 1.00 26.11 259 ASN A C 1
ATOM 2152 O O . ASN A 1 259 ? 22.880 -27.426 -21.472 1.00 26.11 259 ASN A O 1
ATOM 2156 N N . PRO A 1 260 ? 22.238 -29.556 -21.745 1.00 29.30 260 PRO A N 1
ATOM 2157 C CA . PRO A 1 260 ? 23.537 -30.049 -22.227 1.00 29.30 260 PRO A CA 1
ATOM 2158 C C . PRO A 1 260 ? 24.022 -29.430 -23.554 1.00 29.30 260 PRO A C 1
ATOM 2160 O O . PRO A 1 260 ? 25.054 -29.842 -24.075 1.00 29.30 260 PRO A O 1
ATOM 2163 N N . LEU A 1 261 ? 23.307 -28.444 -24.104 1.00 28.45 261 LEU A N 1
ATOM 2164 C CA . LEU A 1 261 ? 23.680 -27.709 -25.317 1.00 28.45 261 LEU A CA 1
ATOM 2165 C C . LEU A 1 261 ? 24.292 -26.324 -25.045 1.00 28.45 261 LEU A C 1
ATOM 2167 O O . LEU A 1 261 ? 24.627 -25.622 -25.996 1.00 28.45 261 LEU A O 1
ATOM 2171 N N . ILE A 1 262 ? 24.462 -25.916 -23.782 1.00 30.64 262 ILE A N 1
ATOM 2172 C CA . ILE A 1 262 ? 25.064 -24.621 -23.434 1.00 30.64 262 ILE A CA 1
ATOM 2173 C C . ILE A 1 262 ? 26.245 -24.856 -22.486 1.00 30.64 262 ILE A C 1
ATOM 2175 O O . ILE A 1 262 ? 26.079 -25.072 -21.289 1.00 30.64 262 ILE A O 1
ATOM 2179 N N . HIS A 1 263 ? 27.462 -24.820 -23.031 1.00 29.58 263 HIS A N 1
ATOM 2180 C CA . HIS A 1 263 ? 28.687 -24.865 -22.235 1.00 29.58 263 HIS A CA 1
ATOM 2181 C C . HIS A 1 263 ? 28.984 -23.484 -21.642 1.00 29.58 263 HIS A C 1
ATOM 2183 O O . HIS A 1 263 ? 29.389 -22.572 -22.358 1.00 29.58 263 HIS A O 1
ATOM 2189 N N . THR A 1 264 ? 28.840 -23.340 -20.326 1.00 33.28 264 THR A N 1
ATOM 2190 C CA . THR A 1 264 ? 29.335 -22.176 -19.578 1.00 33.28 264 THR A CA 1
ATOM 2191 C C . THR A 1 264 ? 30.484 -22.596 -18.668 1.00 33.28 264 THR A C 1
ATOM 2193 O O . THR A 1 264 ? 30.347 -23.508 -17.852 1.00 33.28 264 THR A O 1
ATOM 2196 N N . GLY A 1 265 ? 31.639 -21.953 -18.858 1.00 32.66 265 GLY A N 1
ATOM 2197 C CA . GLY A 1 265 ? 32.858 -22.179 -18.080 1.00 32.66 265 GLY A CA 1
ATOM 2198 C C . GLY A 1 265 ? 32.791 -21.625 -16.646 1.00 32.66 265 GLY A C 1
ATOM 2199 O O . GLY A 1 265 ? 31.825 -20.955 -16.281 1.00 32.66 265 GLY A O 1
ATOM 2200 N N . PRO A 1 266 ? 33.809 -21.919 -15.816 1.00 31.36 266 PRO A N 1
ATOM 2201 C CA . PRO A 1 266 ? 33.742 -21.737 -14.373 1.00 31.36 266 PRO A CA 1
ATOM 2202 C C . PRO A 1 266 ? 34.142 -20.317 -13.921 1.00 31.36 266 PRO A C 1
ATOM 2204 O O . PRO A 1 266 ? 35.164 -19.784 -14.343 1.00 31.36 266 PRO A O 1
ATOM 2207 N N . ILE A 1 267 ? 33.365 -19.817 -12.952 1.00 35.00 267 ILE A N 1
ATOM 2208 C CA . ILE A 1 267 ? 33.472 -18.639 -12.058 1.00 35.00 267 ILE A CA 1
ATOM 2209 C C . ILE A 1 267 ? 33.025 -17.229 -12.529 1.00 35.00 267 ILE A C 1
ATOM 2211 O O . ILE A 1 267 ? 33.680 -16.587 -13.340 1.00 35.00 267 ILE A O 1
ATOM 2215 N N . GLY A 1 268 ? 31.992 -16.712 -11.833 1.00 29.42 268 GLY A N 1
ATOM 2216 C CA . GLY A 1 268 ? 32.053 -15.520 -10.954 1.00 29.42 268 GLY A CA 1
ATOM 2217 C C . GLY A 1 268 ? 31.829 -14.124 -11.553 1.00 29.42 268 GLY A C 1
ATOM 2218 O O . GLY A 1 268 ? 32.705 -13.587 -12.219 1.00 29.42 268 GLY A O 1
ATOM 2219 N N . LEU A 1 269 ? 30.697 -13.490 -11.220 1.00 30.47 269 LEU A N 1
ATOM 2220 C CA . LEU A 1 269 ? 30.278 -12.158 -11.689 1.00 30.47 269 LEU A CA 1
ATOM 2221 C C . LEU A 1 269 ? 30.924 -11.001 -10.885 1.00 30.47 269 LEU A C 1
ATOM 2223 O O . LEU A 1 269 ? 30.852 -10.986 -9.657 1.00 30.47 269 LEU A O 1
ATOM 2227 N N . GLY A 1 270 ? 31.479 -9.991 -11.569 1.00 28.39 270 GLY A N 1
ATOM 2228 C CA . GLY A 1 270 ? 31.908 -8.703 -10.995 1.00 28.39 270 GLY A CA 1
ATOM 2229 C C . GLY A 1 270 ? 30.956 -7.553 -11.366 1.00 28.39 270 GLY A C 1
ATOM 2230 O O . GLY A 1 270 ? 30.436 -7.505 -12.483 1.00 28.39 270 GLY A O 1
ATOM 2231 N N . VAL A 1 271 ? 30.704 -6.625 -10.432 1.00 30.70 271 VAL A N 1
ATOM 2232 C CA . VAL A 1 271 ? 29.826 -5.450 -10.621 1.00 30.70 271 VAL A CA 1
ATOM 2233 C C . VAL A 1 271 ? 30.682 -4.183 -10.709 1.00 30.70 271 VAL A C 1
ATOM 2235 O O . VAL A 1 271 ? 31.338 -3.829 -9.731 1.00 30.70 271 VAL A O 1
ATOM 2238 N N . ALA A 1 272 ? 30.639 -3.468 -11.838 1.00 27.06 272 ALA A N 1
ATOM 2239 C CA . ALA A 1 272 ? 31.273 -2.161 -12.004 1.00 27.06 272 ALA A CA 1
ATOM 2240 C C . ALA A 1 272 ? 30.206 -1.072 -12.229 1.00 27.06 272 ALA A C 1
ATOM 2242 O O . ALA A 1 272 ? 29.608 -0.932 -13.295 1.00 27.06 272 ALA A O 1
ATOM 2243 N N . THR A 1 273 ? 29.952 -0.251 -11.212 1.00 28.67 273 THR A N 1
ATOM 2244 C CA . THR A 1 273 ? 29.108 0.942 -11.364 1.00 28.67 273 THR A CA 1
ATOM 2245 C C . THR A 1 273 ? 29.943 2.090 -11.931 1.00 28.67 273 THR A C 1
ATOM 2247 O O . THR A 1 273 ? 30.714 2.698 -11.189 1.00 28.67 273 THR A O 1
ATOM 2250 N N . ALA A 1 274 ? 29.786 2.419 -13.213 1.00 27.59 274 ALA A N 1
ATOM 2251 C CA . ALA A 1 274 ? 30.312 3.660 -13.781 1.00 27.59 274 ALA A CA 1
ATOM 2252 C C . ALA A 1 274 ? 29.165 4.671 -13.934 1.00 27.59 274 ALA A C 1
ATOM 2254 O O . ALA A 1 274 ? 28.185 4.422 -14.631 1.00 27.59 274 ALA A O 1
ATOM 2255 N N . VAL A 1 275 ? 29.260 5.813 -13.248 1.00 30.16 275 VAL A N 1
ATOM 2256 C CA . VAL A 1 275 ? 28.285 6.907 -13.365 1.00 30.16 275 VAL A CA 1
ATOM 2257 C C . VAL A 1 275 ? 28.790 7.872 -14.427 1.00 30.16 275 VAL A C 1
ATOM 2259 O O . VAL A 1 275 ? 29.688 8.664 -14.158 1.00 30.16 275 VAL A O 1
ATOM 2262 N N . GLU A 1 276 ? 28.219 7.819 -15.626 1.00 29.19 276 GLU A N 1
ATOM 2263 C CA . GLU A 1 276 ? 28.479 8.830 -16.648 1.00 29.19 276 GLU A CA 1
ATOM 2264 C C . GLU A 1 276 ? 27.527 10.018 -16.428 1.00 29.19 276 GLU A C 1
ATOM 2266 O O . GLU A 1 276 ? 26.304 9.889 -16.468 1.00 29.19 276 GLU A O 1
ATOM 2271 N N . THR A 1 277 ? 28.078 11.184 -16.093 1.00 31.45 277 THR A N 1
ATOM 2272 C CA . THR A 1 277 ? 27.314 12.362 -15.640 1.00 31.45 277 THR A CA 1
ATOM 2273 C C . THR A 1 277 ? 26.751 13.218 -16.779 1.00 31.45 277 THR A C 1
ATOM 2275 O O . THR A 1 277 ? 26.083 14.217 -16.518 1.00 31.45 277 THR A O 1
ATOM 2278 N N . THR A 1 278 ? 26.986 12.843 -18.035 1.00 29.59 278 THR A N 1
ATOM 2279 C CA . THR A 1 278 ? 26.797 13.717 -19.204 1.00 29.59 278 THR A CA 1
ATOM 2280 C C . THR A 1 278 ? 25.441 13.584 -19.900 1.00 29.59 278 THR A C 1
ATOM 2282 O O . THR A 1 278 ? 25.038 14.516 -20.587 1.00 29.59 278 THR A O 1
ATOM 2285 N N . THR A 1 279 ? 24.687 12.498 -19.691 1.00 30.55 279 THR A N 1
ATOM 2286 C CA . THR A 1 279 ? 23.412 12.247 -20.407 1.00 30.55 279 THR A CA 1
ATOM 2287 C C . THR A 1 279 ? 22.210 11.995 -19.492 1.00 30.55 279 THR A C 1
ATOM 2289 O O . THR A 1 279 ? 21.087 11.839 -19.959 1.00 30.55 279 THR A O 1
ATOM 2292 N N . GLY A 1 280 ? 22.399 12.006 -18.168 1.00 25.00 280 GLY A N 1
ATOM 2293 C CA . GLY A 1 280 ? 21.311 11.787 -17.211 1.00 25.00 280 GLY A CA 1
ATOM 2294 C C . GLY A 1 280 ? 20.899 10.322 -17.017 1.00 25.00 280 GLY A C 1
ATOM 2295 O O . GLY A 1 280 ? 19.914 10.083 -16.315 1.00 25.00 280 GLY A O 1
ATOM 2296 N N . PHE A 1 281 ? 21.659 9.373 -17.569 1.00 28.17 281 PHE A N 1
ATOM 2297 C CA . PHE A 1 281 ? 21.474 7.928 -17.415 1.00 28.17 281 PHE A CA 1
ATOM 2298 C C . PHE A 1 281 ? 22.521 7.332 -16.458 1.00 28.17 281 PHE A C 1
ATOM 2300 O O . PHE A 1 281 ? 23.613 7.870 -16.299 1.00 28.17 281 PHE A O 1
ATOM 2307 N N . LYS A 1 282 ? 22.192 6.214 -15.798 1.00 32.47 282 LYS A N 1
ATOM 2308 C CA . LYS A 1 282 ? 23.157 5.410 -15.029 1.00 32.47 282 LYS A CA 1
ATOM 2309 C C . LYS A 1 282 ? 23.321 4.061 -15.719 1.00 32.47 282 LYS A C 1
ATOM 2311 O O . LYS A 1 282 ? 22.421 3.233 -15.648 1.00 32.47 282 LYS A O 1
ATOM 2316 N N . ASN A 1 283 ? 24.468 3.843 -16.350 1.00 31.81 283 ASN A N 1
ATOM 2317 C CA . ASN A 1 283 ? 24.846 2.534 -16.872 1.00 31.81 283 ASN A CA 1
ATOM 2318 C C . ASN A 1 283 ? 25.414 1.690 -15.720 1.00 31.81 283 ASN A C 1
ATOM 2320 O O . ASN A 1 283 ? 26.295 2.139 -14.989 1.00 31.81 283 ASN A O 1
ATOM 2324 N N . ILE A 1 284 ? 24.900 0.477 -15.522 1.00 33.84 284 ILE A N 1
ATOM 2325 C CA . ILE A 1 284 ? 25.468 -0.482 -14.564 1.00 33.84 284 ILE A CA 1
ATOM 2326 C C . ILE A 1 284 ? 26.117 -1.575 -15.396 1.00 33.84 284 ILE A C 1
ATOM 2328 O O . ILE A 1 284 ? 25.438 -2.426 -15.960 1.00 33.84 284 ILE A O 1
ATOM 2332 N N . ILE A 1 285 ? 27.439 -1.514 -15.511 1.00 31.80 285 ILE A N 1
ATOM 2333 C CA . ILE A 1 285 ? 28.205 -2.432 -16.344 1.00 31.80 285 ILE A CA 1
ATOM 2334 C C . ILE A 1 285 ? 28.604 -3.626 -15.473 1.00 31.80 285 ILE A C 1
ATOM 2336 O O . ILE A 1 285 ? 29.217 -3.477 -14.416 1.00 31.80 285 ILE A O 1
ATOM 2340 N N . PHE A 1 286 ? 28.253 -4.833 -15.903 1.00 32.88 286 PHE A N 1
ATOM 2341 C CA . PHE A 1 286 ? 28.792 -6.049 -15.305 1.00 32.88 286 PHE A CA 1
ATOM 2342 C C . PHE A 1 286 ? 30.103 -6.357 -16.021 1.00 32.88 286 PHE A C 1
ATOM 2344 O O . PHE A 1 286 ? 30.146 -6.455 -17.245 1.00 32.88 286 PHE A O 1
ATOM 2351 N N . GLY A 1 287 ? 31.184 -6.443 -15.257 1.00 27.42 287 GLY A N 1
ATOM 2352 C CA . GLY A 1 287 ? 32.524 -6.689 -15.766 1.00 27.42 287 GLY A CA 1
ATOM 2353 C C . GLY A 1 287 ? 33.311 -7.441 -14.707 1.00 27.42 287 GLY A C 1
ATOM 2354 O O . GLY A 1 287 ? 33.424 -6.978 -13.573 1.00 27.42 287 GLY A O 1
ATOM 2355 N N . GLY A 1 288 ? 33.809 -8.620 -15.062 1.00 28.47 288 GLY A N 1
ATOM 2356 C CA . GLY A 1 288 ? 34.737 -9.388 -14.242 1.00 28.47 288 GLY A CA 1
ATOM 2357 C C . GLY A 1 288 ? 35.955 -9.756 -15.076 1.00 28.47 288 GLY A C 1
ATOM 2358 O O . GLY A 1 288 ? 35.806 -10.353 -16.140 1.00 28.47 288 GLY A O 1
ATOM 2359 N N . ASP A 1 289 ? 37.140 -9.400 -14.584 1.00 28.95 289 ASP A N 1
ATOM 2360 C CA . ASP A 1 289 ? 38.404 -9.947 -15.066 1.00 28.95 289 ASP A CA 1
ATOM 2361 C C . ASP A 1 289 ? 38.615 -11.346 -14.465 1.00 28.95 289 ASP A C 1
ATOM 2363 O O . ASP A 1 289 ? 38.449 -11.586 -13.269 1.00 28.95 289 ASP A O 1
ATOM 2367 N N . SER A 1 290 ? 38.952 -12.285 -15.341 1.00 35.94 290 SER A N 1
ATOM 2368 C CA . SER A 1 290 ? 39.046 -13.729 -15.118 1.00 35.94 290 SER A CA 1
ATOM 2369 C C . SER A 1 290 ? 40.138 -14.163 -14.133 1.00 35.94 290 SER A C 1
ATOM 2371 O O . SER A 1 290 ? 41.274 -13.727 -14.289 1.00 35.94 290 SER A O 1
ATOM 2373 N N . THR A 1 291 ? 39.867 -15.153 -13.266 1.00 24.88 291 THR A N 1
ATOM 2374 C CA . THR A 1 291 ? 40.835 -16.229 -12.926 1.00 24.88 291 THR A CA 1
ATOM 2375 C C . THR A 1 291 ? 40.166 -17.480 -12.305 1.00 24.88 291 THR A C 1
ATOM 2377 O O . THR A 1 291 ? 39.939 -17.536 -11.103 1.00 24.88 291 THR A O 1
ATOM 2380 N N . CYS A 1 292 ? 39.958 -18.545 -13.100 1.00 22.72 292 CYS A N 1
ATOM 2381 C CA . CYS A 1 292 ? 40.083 -19.941 -12.633 1.00 22.72 292 CYS A CA 1
ATOM 2382 C C . CYS A 1 292 ? 41.146 -20.621 -13.486 1.00 22.72 292 CYS A C 1
ATOM 2384 O O . CYS A 1 292 ? 41.027 -20.665 -14.709 1.00 22.72 292 CYS A O 1
ATOM 2386 N N . SER A 1 293 ? 42.172 -21.183 -12.869 1.00 24.66 293 SER A N 1
ATOM 2387 C CA . SER A 1 293 ? 43.167 -22.002 -13.552 1.00 24.66 293 SER A CA 1
ATOM 2388 C C . SER A 1 293 ? 42.762 -23.480 -13.500 1.00 24.66 293 SER A C 1
ATOM 2390 O O . SER A 1 293 ? 42.497 -23.996 -12.423 1.00 24.66 293 SER A O 1
ATOM 2392 N N . ILE A 1 294 ? 42.738 -24.159 -14.659 1.00 21.55 294 ILE A N 1
ATOM 2393 C CA . ILE A 1 294 ? 43.518 -25.380 -14.957 1.00 21.55 294 ILE A CA 1
ATOM 2394 C C . ILE A 1 294 ? 43.598 -25.597 -16.488 1.00 21.55 294 ILE A C 1
ATOM 2396 O O . ILE A 1 294 ? 42.605 -25.725 -17.191 1.00 21.55 294 ILE A O 1
ATOM 2400 N N . LYS A 1 295 ? 44.861 -25.622 -16.932 1.00 24.38 295 LYS A N 1
ATOM 2401 C CA . LYS A 1 295 ? 45.525 -26.172 -18.129 1.00 24.38 295 LYS A CA 1
ATOM 2402 C C . LYS A 1 295 ? 44.820 -26.280 -19.498 1.00 24.38 295 LYS A C 1
ATOM 2404 O O . LYS A 1 295 ? 44.124 -27.234 -19.814 1.00 24.38 295 LYS A O 1
ATOM 2409 N N . SER A 1 296 ? 45.421 -25.470 -20.372 1.00 27.66 296 SER A N 1
ATOM 2410 C CA . SER A 1 296 ? 45.941 -25.773 -21.714 1.00 27.66 296 SER A CA 1
ATOM 2411 C C . SER A 1 296 ? 45.034 -25.491 -22.908 1.00 27.66 296 SER A C 1
ATOM 2413 O O . SER A 1 296 ? 44.119 -26.238 -23.214 1.00 27.66 296 SER A O 1
ATOM 2415 N N . GLY A 1 297 ? 45.450 -24.470 -23.662 1.00 29.42 297 GLY A N 1
ATOM 2416 C CA . GLY A 1 297 ? 45.457 -24.540 -25.117 1.00 29.42 297 GLY A CA 1
ATOM 2417 C C . GLY A 1 297 ? 44.378 -23.742 -25.836 1.00 29.42 297 GLY A C 1
ATOM 2418 O O . GLY A 1 297 ? 43.326 -24.276 -26.143 1.00 29.42 297 GLY A O 1
ATOM 2419 N N . LYS A 1 298 ? 44.789 -22.544 -26.270 1.00 24.22 298 LYS A N 1
ATOM 2420 C CA . LYS A 1 298 ? 44.284 -21.754 -27.407 1.00 24.22 298 LYS A CA 1
ATOM 2421 C C . LYS A 1 298 ? 43.054 -20.858 -27.179 1.00 24.22 298 LYS A C 1
ATOM 2423 O O . LYS A 1 298 ? 42.015 -21.245 -26.670 1.00 24.22 298 LYS A O 1
ATOM 2428 N N . THR A 1 299 ? 43.287 -19.621 -27.605 1.00 33.91 299 THR A N 1
ATOM 2429 C CA . THR A 1 299 ? 42.463 -18.413 -27.718 1.00 33.91 299 THR A CA 1
ATOM 2430 C C . THR A 1 299 ? 41.178 -18.585 -28.526 1.00 33.91 299 THR A C 1
ATOM 2432 O O . THR A 1 299 ? 41.262 -19.128 -29.624 1.00 33.91 299 THR A O 1
ATOM 2435 N N . THR A 1 300 ? 40.077 -17.972 -28.068 1.00 22.98 300 THR A N 1
ATOM 2436 C CA . THR A 1 300 ? 38.999 -17.409 -28.914 1.00 22.98 300 THR A CA 1
ATOM 2437 C C . THR A 1 300 ? 38.181 -16.343 -28.165 1.00 22.98 300 THR A C 1
ATOM 2439 O O . THR A 1 300 ? 38.176 -16.302 -26.939 1.00 22.98 300 THR A O 1
ATOM 2442 N N . GLU A 1 301 ? 37.562 -15.477 -28.967 1.00 24.48 301 GLU A N 1
ATOM 2443 C CA . GLU A 1 301 ? 36.996 -14.133 -28.767 1.00 24.48 301 GLU A CA 1
ATOM 2444 C C . GLU A 1 301 ? 35.989 -13.876 -27.625 1.00 24.48 301 GLU A C 1
ATOM 2446 O O . GLU A 1 301 ? 35.294 -14.752 -27.119 1.00 24.48 301 GLU A O 1
ATOM 2451 N N . HIS A 1 302 ? 35.934 -12.591 -27.259 1.00 23.36 302 HIS A N 1
ATOM 2452 C CA . HIS A 1 302 ? 35.226 -11.969 -26.144 1.00 23.36 302 HIS A CA 1
ATOM 2453 C C . HIS A 1 302 ? 33.695 -11.911 -26.313 1.00 23.36 302 HIS A C 1
ATOM 2455 O O . HIS A 1 302 ? 33.197 -11.467 -27.344 1.00 23.36 302 HIS A O 1
ATOM 2461 N N . LEU A 1 303 ? 32.951 -12.214 -25.243 1.00 25.20 303 LEU A N 1
ATOM 2462 C CA . LEU A 1 303 ? 31.534 -11.863 -25.081 1.00 25.20 303 LEU A CA 1
ATOM 2463 C C . LEU A 1 303 ? 31.380 -10.991 -23.826 1.00 25.20 303 LEU A C 1
ATOM 2465 O O . LEU A 1 303 ? 31.426 -11.482 -22.700 1.00 25.20 303 LEU A O 1
ATOM 2469 N N . PHE A 1 304 ? 31.224 -9.683 -24.032 1.00 25.34 304 PHE A N 1
ATOM 2470 C CA . PHE A 1 304 ? 30.908 -8.705 -22.991 1.00 25.34 304 PHE A CA 1
ATOM 2471 C C . PHE A 1 304 ? 29.385 -8.568 -22.869 1.00 25.34 304 PHE A C 1
ATOM 2473 O O . PHE A 1 304 ? 28.720 -8.157 -23.817 1.00 25.34 304 PHE A O 1
ATOM 2480 N N . GLY A 1 305 ? 28.821 -8.883 -21.703 1.00 28.75 305 GLY A N 1
ATOM 2481 C CA . GLY A 1 305 ? 27.421 -8.591 -21.394 1.00 28.75 305 GLY A CA 1
ATOM 2482 C C . GLY A 1 305 ? 27.284 -7.199 -20.785 1.00 28.75 305 GLY A C 1
ATOM 2483 O O . GLY A 1 305 ? 27.433 -7.038 -19.577 1.00 28.75 305 GLY A O 1
ATOM 2484 N N . LEU A 1 306 ? 26.989 -6.184 -21.598 1.00 2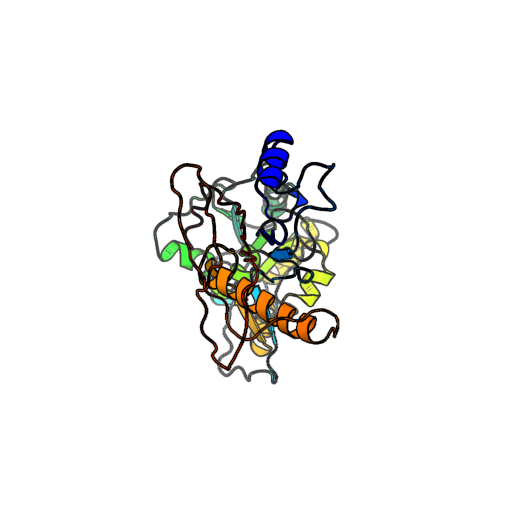9.27 306 LEU A N 1
ATOM 2485 C CA . LEU A 1 306 ? 26.499 -4.902 -21.083 1.00 29.27 306 LEU A CA 1
ATOM 2486 C C . LEU A 1 306 ? 25.106 -5.123 -20.471 1.00 29.27 306 LEU A C 1
ATOM 2488 O O . LEU A 1 306 ? 24.314 -5.888 -21.012 1.00 29.27 306 LEU A O 1
ATOM 2492 N N . MET A 1 307 ? 24.791 -4.470 -19.352 1.00 35.28 307 MET A N 1
ATOM 2493 C CA . MET A 1 307 ? 23.427 -4.396 -18.820 1.00 35.28 307 MET A CA 1
ATOM 2494 C C . MET A 1 307 ? 23.035 -2.923 -18.778 1.00 35.28 307 MET A C 1
ATOM 2496 O O . MET A 1 307 ? 23.761 -2.087 -18.248 1.00 35.28 307 MET A O 1
ATOM 2500 N N . GLU A 1 308 ? 21.896 -2.587 -19.374 1.00 37.72 308 GLU A N 1
ATOM 2501 C CA . GLU A 1 308 ? 21.334 -1.243 -19.256 1.00 37.72 308 GLU A CA 1
ATOM 2502 C C . GLU A 1 308 ? 20.139 -1.331 -18.312 1.00 37.72 308 GLU A C 1
ATOM 2504 O O . GLU A 1 308 ? 19.163 -2.037 -18.575 1.00 37.72 308 GLU A O 1
ATOM 2509 N N . ILE A 1 309 ? 20.245 -0.650 -17.173 1.00 37.12 309 ILE A N 1
ATOM 2510 C CA . ILE A 1 309 ? 19.184 -0.586 -16.175 1.00 37.12 309 ILE A CA 1
ATOM 2511 C C . ILE A 1 309 ? 18.530 0.781 -16.308 1.00 37.12 309 ILE A C 1
ATOM 2513 O O . ILE A 1 309 ? 19.079 1.801 -15.889 1.00 37.12 309 ILE A O 1
ATOM 2517 N N . ARG A 1 310 ? 17.328 0.800 -16.883 1.00 36.88 310 ARG A N 1
ATOM 2518 C CA . ARG A 1 310 ? 16.504 2.006 -16.922 1.00 36.88 310 ARG A CA 1
ATOM 2519 C C . ARG A 1 310 ? 15.725 2.129 -15.630 1.00 36.88 310 ARG A C 1
ATOM 2521 O O . ARG A 1 310 ? 14.980 1.234 -15.246 1.00 36.88 310 ARG A O 1
ATOM 2528 N N . LEU A 1 311 ? 15.888 3.271 -14.979 1.00 31.33 311 LEU A N 1
ATOM 2529 C CA . LEU A 1 311 ? 15.046 3.670 -13.869 1.00 31.33 311 LEU A CA 1
ATOM 2530 C C . LEU A 1 311 ? 14.093 4.776 -14.276 1.00 31.33 311 LEU A C 1
ATOM 2532 O O . LEU A 1 311 ? 14.516 5.752 -14.898 1.00 31.33 311 LEU A O 1
ATOM 2536 N N . HIS A 1 312 ? 12.890 4.741 -13.712 1.00 32.53 312 HIS A N 1
ATOM 2537 C CA . HIS A 1 312 ? 12.264 5.990 -13.310 1.00 32.53 312 HIS A CA 1
ATOM 2538 C C . HIS A 1 312 ? 12.982 6.509 -12.072 1.00 32.53 312 HIS A C 1
ATOM 2540 O O . HIS A 1 312 ? 12.746 6.053 -10.954 1.00 32.53 312 HIS A O 1
ATOM 2546 N N . ASN A 1 313 ? 13.900 7.446 -12.277 1.00 34.19 313 ASN A N 1
ATOM 2547 C CA . ASN A 1 313 ? 14.183 8.407 -11.235 1.00 34.19 313 ASN A CA 1
ATOM 2548 C C . ASN A 1 313 ? 13.195 9.532 -11.497 1.00 34.19 313 ASN A C 1
ATOM 2550 O O . ASN A 1 313 ? 13.414 10.361 -12.381 1.00 34.19 313 ASN A O 1
ATOM 2554 N N . ASP A 1 314 ? 12.085 9.520 -10.769 1.00 32.88 314 ASP A N 1
ATOM 2555 C CA . ASP A 1 314 ? 11.314 10.731 -10.587 1.00 32.88 314 ASP A CA 1
ATOM 2556 C C . ASP A 1 314 ? 12.355 11.742 -10.084 1.00 32.88 314 ASP A C 1
ATOM 2558 O O . ASP A 1 314 ? 12.846 11.646 -8.956 1.00 32.88 314 ASP A O 1
ATOM 2562 N N . ARG A 1 315 ? 12.807 12.681 -10.925 1.00 32.44 315 ARG A N 1
ATOM 2563 C CA . ARG A 1 315 ? 13.754 13.726 -10.495 1.00 32.44 315 ARG A CA 1
ATOM 2564 C C . ARG A 1 315 ? 13.112 14.664 -9.464 1.00 32.44 315 ARG A C 1
ATOM 2566 O O . ARG A 1 315 ? 13.647 15.731 -9.209 1.00 32.44 315 ARG A O 1
ATOM 2573 N N . ASN A 1 316 ? 12.009 14.243 -8.840 1.00 31.42 316 ASN A N 1
ATOM 2574 C CA . ASN A 1 316 ? 11.485 14.721 -7.579 1.00 31.42 316 ASN A CA 1
ATOM 2575 C C . ASN A 1 316 ? 10.871 13.616 -6.682 1.00 31.42 316 ASN A C 1
ATOM 2577 O O . ASN A 1 316 ? 9.964 13.933 -5.909 1.00 31.42 316 ASN A O 1
ATOM 2581 N N . THR A 1 317 ? 11.393 12.377 -6.648 1.00 32.69 317 THR A N 1
ATOM 2582 C CA . THR A 1 317 ? 11.253 11.503 -5.459 1.00 32.69 317 THR A CA 1
ATOM 2583 C C . THR A 1 317 ? 12.151 12.012 -4.331 1.00 32.69 317 THR A C 1
ATOM 2585 O O . THR A 1 317 ? 12.987 11.302 -3.783 1.00 32.69 317 THR A O 1
ATOM 2588 N N . ASN A 1 318 ? 11.894 13.247 -3.901 1.00 27.39 318 ASN A N 1
ATOM 2589 C CA . ASN A 1 318 ? 11.936 13.583 -2.484 1.00 27.39 318 ASN A CA 1
ATOM 2590 C C . ASN A 1 318 ? 10.668 13.009 -1.829 1.00 27.39 318 ASN A C 1
ATOM 2592 O O . ASN A 1 318 ? 9.858 13.726 -1.247 1.00 27.39 318 ASN A O 1
ATOM 2596 N N . LEU A 1 319 ? 10.506 11.688 -1.923 1.00 29.88 319 LEU A N 1
ATOM 2597 C CA . LEU A 1 319 ? 9.961 10.917 -0.819 1.00 29.88 319 LEU A CA 1
ATOM 2598 C C . LEU A 1 319 ? 11.161 10.624 0.076 1.00 29.88 319 LEU A C 1
ATOM 2600 O O . LEU A 1 319 ? 11.691 9.516 0.126 1.00 29.88 319 LEU A O 1
ATOM 2604 N N . THR A 1 320 ? 11.640 11.673 0.747 1.00 22.91 320 THR A N 1
ATOM 2605 C CA . THR A 1 320 ? 12.405 11.495 1.970 1.00 22.91 320 THR A CA 1
ATOM 2606 C C . THR A 1 320 ? 11.507 10.675 2.875 1.00 22.91 320 THR A C 1
ATOM 2608 O O . THR A 1 320 ? 10.443 11.138 3.271 1.00 22.91 320 THR A O 1
ATOM 2611 N N . THR A 1 321 ? 11.916 9.437 3.127 1.00 27.58 321 THR A N 1
ATOM 2612 C CA . THR A 1 321 ? 11.475 8.608 4.247 1.00 27.58 321 THR A CA 1
ATOM 2613 C C . THR A 1 321 ? 10.906 9.446 5.397 1.00 27.58 321 THR A C 1
ATOM 2615 O O . THR A 1 321 ? 11.688 10.027 6.156 1.00 27.58 321 THR A O 1
ATOM 2618 N N . MET A 1 322 ? 9.577 9.484 5.523 1.00 29.44 322 MET A N 1
ATOM 2619 C CA . MET A 1 322 ? 8.823 9.831 6.733 1.00 29.44 322 MET A CA 1
ATOM 2620 C C . MET A 1 322 ? 7.507 9.074 6.750 1.00 29.44 322 MET A C 1
ATOM 2622 O O . MET A 1 322 ? 6.802 9.111 5.718 1.00 29.44 322 MET A O 1
#

Secondary structure (DSSP, 8-state):
--HHHHHHHHHT--TT-EEEEE-SS-GGG-GGGSPPGGGTTSS-SEEEESSTTSSEE--SEEEEE-SSPPP-SS---HHHH--EEEEEE-SS-TT-SSS-HHHHHHHHHTTS-EEEESTTSSBPP-TT-HHHHHHGGGEEEEEEE-SS--TT---HHHHHIIIII--EEEEESS-HHHHHHHSPTT--EEGGGSSSHHHHHHHHHHHHH-HHHHHHTTTHHHHEEEEEPPGGGGSTTSHHHHHHHHHHHHHHHHHHTTSTT----S----EEEE---SSS--EEEE--------------------EEE-----TT------

Organism: Stichopus japonicus (NCBI:txid307972)